Protein AF-A0A928WJ40-F1 (afdb_monomer_lite)

Foldseek 3Di:
DVVLVVLLVVLQVVCVVVVNNPDDSVLLSVLLCVLCVPPPVPDDPVSSVVSSVVVCVVPDPPPPDDDDDDDDDDDDDDDDDDDDDDDDDDDPPDDDDDDDDPPCPVVVVVVVVPPPDDPPPDDDDDDDDDDDDDPDVVVVQLVVQLVVQCVVCVVVVHDDDSVRSSVCSVCVVVVVVVVVVVVVVVVVVVVVVVVVVVVVVVVVVVVVVVVVVVVVVVVVVVVVVVVVVVVVVVVVVVVVVVVVVVVVVVVVVVVPDDDPPPPD

Radius of gyration: 43.74 Å; chains: 1; bounding box: 101×62×136 Å

Sequence (264 aa):
MKELKNKVDSIRRTLKAKGIAEVTAAQIEAKILDLCPDFPDDWCSDIRSEVINSLIKDLQPSELATAPAKDSGNTHTEKVSKLEQSEETANITSEATALDCEKDLEAIVHEANELQLKPSIEQSEMPAIASEDEPEETAIALQEKSELVASTANDMGITLSIEEVTAIAENFDYASVNSDYEIAEIESAITAFVQHKAQVTKQKITNMVQGVKETVTRLDNENSQLLNDGLREINNDIKRGSQKFKSSVRTALKAFALPPSKTG

Secondary structure (DSSP, 8-state):
-HHHHHHHHHHHHHHHHTT-----HHHHHHHHHHH-TTTTTT--HHHHHHHHHHHHHHHS------PPPP-------------------------------SSSHHHHHHHTT----------PPPP-------SHHHHHHHHHHHHHHHHHHHHTT----HHHHHHHHHHHHHHHHHHHHHHHHHHHHHHHHHHHHHHHHHHHHHHHHHHHHHHHHHHHHHHHHHHHHHHHHHHHHHHHHHHHHHHHHHHHHHHHS-------

Structure (mmCIF, N/CA/C/O backbone):
data_AF-A0A928WJ40-F1
#
_entry.id   AF-A0A928WJ40-F1
#
loop_
_atom_site.group_PDB
_atom_site.id
_atom_site.type_symbol
_atom_site.label_atom_id
_atom_site.label_alt_id
_atom_site.label_comp_id
_atom_site.label_asym_id
_atom_site.label_entity_id
_atom_site.label_seq_id
_atom_site.pdbx_PDB_ins_code
_atom_site.Cartn_x
_atom_site.Cartn_y
_atom_site.Cartn_z
_atom_site.occupancy
_atom_site.B_iso_or_equiv
_atom_site.auth_seq_id
_atom_site.auth_comp_id
_atom_site.auth_asym_id
_atom_site.auth_atom_id
_atom_site.pdbx_PDB_model_num
ATOM 1 N N . MET A 1 1 ? 12.374 -17.322 -12.824 1.00 61.94 1 MET A N 1
ATOM 2 C CA . MET A 1 1 ? 11.481 -18.361 -12.237 1.00 61.94 1 MET A CA 1
ATOM 3 C C . MET A 1 1 ? 12.193 -19.612 -11.707 1.00 61.94 1 MET A C 1
ATOM 5 O O . MET A 1 1 ? 11.898 -20.018 -10.590 1.00 61.94 1 MET A O 1
ATOM 9 N N . LYS A 1 2 ? 13.119 -20.251 -12.447 1.00 79.88 2 LYS A N 1
ATOM 10 C CA . LYS A 1 2 ? 13.792 -21.488 -11.982 1.00 79.88 2 LYS A CA 1
ATOM 11 C C . LYS A 1 2 ? 14.596 -21.295 -10.683 1.00 79.88 2 LYS A C 1
ATOM 13 O O . LYS A 1 2 ? 14.601 -22.173 -9.827 1.00 79.88 2 LYS A O 1
ATOM 18 N N . GLU A 1 3 ? 15.219 -20.131 -10.514 1.00 84.56 3 GLU A N 1
ATOM 19 C CA . GLU A 1 3 ? 15.989 -19.794 -9.312 1.00 84.56 3 GLU A CA 1
ATOM 20 C C . GLU A 1 3 ? 15.115 -19.576 -8.077 1.00 84.56 3 GLU A C 1
ATOM 22 O O . GLU A 1 3 ? 15.410 -20.141 -7.027 1.00 84.56 3 GLU A O 1
ATOM 27 N N . LEU A 1 4 ? 13.999 -18.854 -8.218 1.00 85.56 4 LEU A N 1
ATOM 28 C CA . LEU A 1 4 ? 13.031 -18.634 -7.141 1.00 85.56 4 LEU A CA 1
ATOM 29 C C . LEU A 1 4 ? 12.524 -19.966 -6.574 1.00 85.56 4 LEU A C 1
ATOM 31 O O . LEU A 1 4 ? 12.563 -20.187 -5.366 1.00 85.56 4 LEU A O 1
ATOM 35 N N . LYS A 1 5 ? 12.173 -20.913 -7.453 1.00 88.88 5 LYS A N 1
ATOM 36 C CA . LYS A 1 5 ? 11.743 -22.261 -7.055 1.00 88.88 5 LYS A CA 1
ATOM 37 C C . LYS A 1 5 ? 12.812 -23.002 -6.241 1.00 88.88 5 LYS A C 1
ATOM 39 O O . LYS A 1 5 ? 12.501 -23.587 -5.206 1.00 88.88 5 LYS A O 1
ATOM 44 N N . ASN A 1 6 ? 14.082 -22.910 -6.645 1.00 90.88 6 ASN A N 1
ATOM 45 C CA . ASN A 1 6 ? 15.193 -23.506 -5.896 1.00 90.88 6 ASN A CA 1
ATOM 46 C C . ASN A 1 6 ? 15.357 -22.880 -4.499 1.00 90.88 6 ASN A C 1
ATOM 48 O O . ASN A 1 6 ? 15.664 -23.594 -3.539 1.00 90.88 6 ASN A O 1
ATOM 52 N N . LYS A 1 7 ? 15.158 -21.560 -4.365 1.00 89.81 7 LYS A N 1
ATOM 53 C CA . LYS A 1 7 ? 15.219 -20.870 -3.065 1.00 89.81 7 LYS A CA 1
ATOM 54 C C . LYS A 1 7 ? 14.039 -21.249 -2.171 1.00 89.81 7 LYS A C 1
ATOM 56 O O . LYS A 1 7 ? 14.262 -21.585 -1.007 1.00 89.81 7 LYS A O 1
ATOM 61 N N . VAL A 1 8 ? 12.828 -21.303 -2.725 1.00 91.56 8 VAL A N 1
ATOM 62 C CA . VAL A 1 8 ? 11.618 -21.768 -2.029 1.00 91.56 8 VAL A CA 1
ATOM 63 C C . VAL A 1 8 ? 11.811 -23.187 -1.488 1.00 91.56 8 VAL A C 1
ATOM 65 O O . VAL A 1 8 ? 11.583 -23.435 -0.303 1.00 91.56 8 VAL A O 1
ATOM 68 N N . ASP A 1 9 ? 12.323 -24.112 -2.304 1.00 91.50 9 ASP A N 1
ATOM 69 C CA . ASP A 1 9 ? 12.572 -25.495 -1.876 1.00 91.50 9 ASP A CA 1
ATOM 70 C C . ASP A 1 9 ? 13.719 -25.619 -0.856 1.00 91.50 9 ASP A C 1
ATOM 72 O O . ASP A 1 9 ? 13.737 -26.542 -0.034 1.00 91.50 9 ASP A O 1
ATOM 76 N N . SER A 1 10 ? 14.685 -24.698 -0.883 1.00 92.88 10 SER A N 1
ATOM 77 C CA . SER A 1 10 ? 15.740 -24.603 0.131 1.00 92.88 10 SER A CA 1
ATOM 78 C C . SER A 1 10 ? 15.179 -24.145 1.483 1.00 92.88 10 SER A C 1
ATOM 80 O O . SER A 1 10 ? 15.417 -24.799 2.500 1.00 92.88 10 SER A O 1
ATOM 82 N N . ILE A 1 11 ? 14.369 -23.080 1.496 1.00 91.81 11 ILE A N 1
ATOM 83 C CA . ILE A 1 11 ? 13.710 -22.560 2.706 1.00 91.81 11 ILE A CA 1
ATOM 84 C C . ILE A 1 11 ? 12.746 -23.594 3.288 1.00 91.81 11 ILE A C 1
ATOM 86 O O . ILE A 1 11 ? 12.797 -23.877 4.485 1.00 91.81 11 ILE A O 1
ATOM 90 N N . ARG A 1 12 ? 11.932 -24.231 2.442 1.00 91.88 12 ARG A N 1
ATOM 91 C CA . ARG A 1 12 ? 11.003 -25.286 2.859 1.00 91.88 12 ARG A CA 1
ATOM 92 C C . ARG A 1 12 ? 11.719 -26.440 3.561 1.00 91.88 12 ARG A C 1
ATOM 94 O O . ARG A 1 12 ? 11.249 -26.916 4.592 1.00 91.88 12 ARG A O 1
ATOM 101 N N . ARG A 1 13 ? 12.864 -26.889 3.032 1.00 91.25 13 ARG A N 1
ATOM 102 C CA . ARG A 1 13 ? 13.678 -27.931 3.682 1.00 91.25 13 ARG A CA 1
ATOM 103 C C . ARG A 1 13 ? 14.181 -27.485 5.053 1.00 91.25 13 ARG A C 1
ATOM 105 O O . ARG A 1 13 ? 14.118 -28.272 5.993 1.00 91.25 13 ARG A O 1
ATOM 112 N N . THR A 1 14 ? 14.627 -26.236 5.182 1.00 91.06 14 THR A N 1
ATOM 113 C CA . THR A 1 14 ? 15.074 -25.683 6.469 1.00 91.06 14 THR A CA 1
ATOM 114 C C . THR A 1 14 ? 13.930 -25.578 7.485 1.00 91.06 14 THR A C 1
ATOM 116 O O . THR A 1 14 ? 14.118 -25.955 8.637 1.00 91.06 14 THR A O 1
ATOM 119 N N . LEU A 1 15 ? 12.737 -25.139 7.077 1.00 90.00 15 LEU A N 1
ATOM 120 C CA . LEU A 1 15 ? 11.561 -25.052 7.957 1.00 90.00 15 LEU A CA 1
ATOM 121 C C . LEU A 1 15 ? 11.080 -26.432 8.415 1.00 90.00 15 LEU A C 1
ATOM 123 O O . LEU A 1 15 ? 10.812 -26.632 9.600 1.00 90.00 15 LEU A O 1
ATOM 127 N N . LYS A 1 16 ? 11.088 -27.416 7.509 1.00 90.56 16 LYS A N 1
ATOM 128 C CA . LYS A 1 16 ? 10.768 -28.807 7.844 1.00 90.56 16 LYS A CA 1
ATOM 129 C C . LYS A 1 16 ? 11.766 -29.401 8.842 1.00 90.56 16 LYS A C 1
ATOM 131 O O . LYS A 1 16 ? 11.356 -30.102 9.760 1.00 90.56 16 LYS A O 1
ATOM 136 N N . ALA A 1 17 ? 13.057 -29.087 8.704 1.00 88.50 17 ALA A N 1
ATOM 137 C CA . ALA A 1 17 ? 14.080 -29.487 9.674 1.00 88.50 17 ALA A CA 1
ATOM 138 C C . ALA A 1 17 ? 13.884 -28.830 11.055 1.00 88.50 17 ALA A C 1
ATOM 140 O O . ALA A 1 17 ? 14.269 -29.413 12.063 1.00 88.50 17 ALA A O 1
ATOM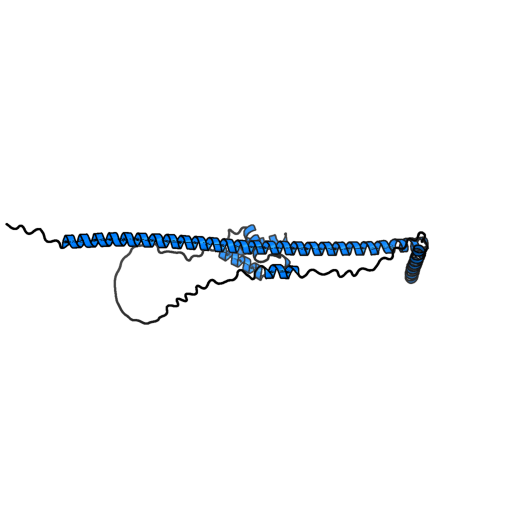 141 N N . LYS A 1 18 ? 13.250 -27.651 11.107 1.00 87.12 18 LYS A N 1
ATOM 142 C CA . LYS A 1 18 ? 12.865 -26.953 12.345 1.00 87.12 18 LYS A CA 1
ATOM 143 C C . LYS A 1 18 ? 11.509 -27.403 12.920 1.00 87.12 18 LYS A C 1
ATOM 145 O O . LYS A 1 18 ? 11.040 -26.802 13.878 1.00 87.12 18 LYS A O 1
ATOM 150 N N . GLY A 1 19 ? 10.874 -28.437 12.359 1.00 86.56 19 GLY A N 1
ATOM 151 C CA . GLY A 1 19 ? 9.602 -28.981 12.855 1.00 86.56 19 GLY A CA 1
ATOM 152 C C . GLY A 1 19 ? 8.345 -28.264 12.352 1.00 86.56 19 GLY A C 1
ATOM 153 O O . GLY A 1 19 ? 7.243 -28.634 12.742 1.00 86.56 19 GLY A O 1
ATOM 154 N N . ILE A 1 20 ? 8.479 -27.284 11.453 1.00 84.50 20 ILE A N 1
ATOM 155 C CA . ILE A 1 20 ? 7.342 -26.561 10.869 1.00 84.50 20 ILE A CA 1
ATOM 156 C C . ILE A 1 20 ? 6.974 -27.243 9.551 1.00 84.50 20 ILE A C 1
ATOM 158 O O . ILE A 1 20 ? 7.575 -26.993 8.503 1.00 84.50 20 ILE A O 1
ATOM 162 N N . ALA A 1 21 ? 6.027 -28.177 9.619 1.00 75.19 21 ALA A N 1
ATOM 163 C CA . ALA A 1 21 ? 5.679 -29.038 8.489 1.00 75.19 21 ALA A CA 1
ATOM 164 C C . ALA A 1 21 ? 4.681 -28.409 7.496 1.00 75.19 21 ALA A C 1
ATOM 166 O O . ALA A 1 21 ? 4.609 -28.866 6.356 1.00 75.19 21 ALA A O 1
ATOM 167 N N . GLU A 1 22 ? 3.949 -27.360 7.885 1.00 81.38 22 GLU A N 1
ATOM 168 C CA . GLU A 1 22 ? 2.771 -26.863 7.150 1.00 81.38 22 GLU A CA 1
ATOM 169 C C . GLU A 1 22 ? 3.004 -25.578 6.332 1.00 81.38 22 GLU A C 1
ATOM 171 O O . GLU A 1 22 ? 2.082 -24.797 6.118 1.00 81.38 22 GLU A O 1
ATOM 176 N N . VAL A 1 23 ? 4.222 -25.335 5.830 1.00 86.94 23 VAL A N 1
ATOM 177 C CA . VAL A 1 23 ? 4.489 -24.138 5.004 1.00 86.94 23 VAL A CA 1
ATOM 178 C C . VAL A 1 23 ? 4.364 -24.441 3.510 1.00 86.94 23 VAL A C 1
ATOM 180 O O . VAL A 1 23 ? 5.144 -25.203 2.917 1.00 86.94 23 VAL A O 1
ATOM 183 N N . THR A 1 24 ? 3.379 -23.815 2.870 1.00 91.12 24 THR A N 1
ATOM 184 C CA . THR A 1 24 ? 3.146 -23.921 1.424 1.00 91.12 24 THR A CA 1
ATOM 185 C C . THR A 1 24 ? 4.202 -23.144 0.627 1.00 91.12 24 THR A C 1
ATOM 187 O O . THR A 1 24 ? 4.835 -22.218 1.126 1.00 91.12 24 THR A O 1
ATOM 190 N N . ALA A 1 25 ? 4.413 -23.518 -0.642 1.00 89.88 25 ALA A N 1
ATOM 191 C CA . ALA A 1 25 ? 5.373 -22.818 -1.508 1.00 89.88 25 ALA A CA 1
ATOM 192 C C . ALA A 1 25 ? 4.937 -21.369 -1.735 1.00 89.88 25 ALA A C 1
ATOM 194 O O . ALA A 1 25 ? 5.777 -20.482 -1.695 1.00 89.88 25 ALA A O 1
ATOM 195 N N . ALA A 1 26 ? 3.628 -21.151 -1.886 1.00 89.69 26 ALA A N 1
ATOM 196 C CA . ALA A 1 26 ? 3.038 -19.834 -2.071 1.00 89.69 26 ALA A CA 1
ATOM 197 C C . ALA A 1 26 ? 3.297 -18.906 -0.873 1.00 89.69 26 ALA A C 1
ATOM 199 O O . ALA A 1 26 ? 3.613 -17.742 -1.073 1.00 89.69 26 ALA A O 1
ATOM 200 N N . GLN A 1 27 ? 3.236 -19.414 0.365 1.00 89.62 27 GLN A N 1
ATOM 201 C CA . GLN A 1 27 ? 3.563 -18.619 1.560 1.00 8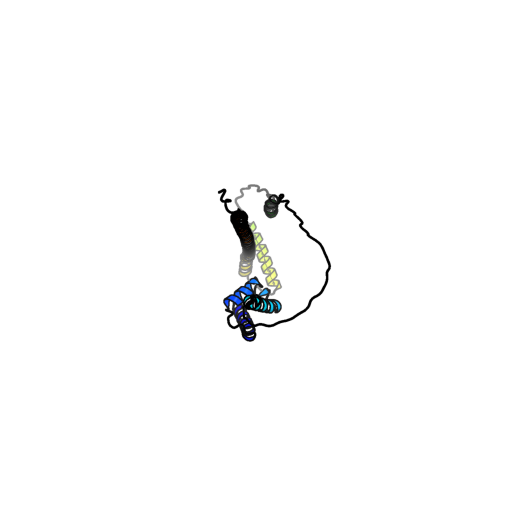9.62 27 GLN A CA 1
ATOM 202 C C . GLN A 1 27 ? 5.038 -18.205 1.595 1.00 89.62 27 GLN A C 1
ATOM 204 O O . GLN A 1 27 ? 5.355 -17.071 1.944 1.00 89.62 27 GLN A O 1
ATOM 209 N N . ILE A 1 28 ? 5.941 -19.116 1.221 1.00 90.88 28 ILE A N 1
ATOM 210 C CA . ILE A 1 28 ? 7.379 -18.824 1.163 1.00 90.88 28 ILE A CA 1
ATOM 211 C C . ILE A 1 28 ? 7.664 -17.816 0.050 1.00 90.88 28 ILE A C 1
ATOM 213 O O . ILE A 1 28 ? 8.395 -16.859 0.266 1.00 90.88 28 ILE A O 1
ATOM 217 N N . GLU A 1 29 ? 7.075 -18.013 -1.126 1.00 91.56 29 GLU A N 1
ATOM 218 C CA . GLU A 1 29 ? 7.225 -17.123 -2.275 1.00 91.56 29 GLU A CA 1
ATOM 219 C C . GLU A 1 29 ? 6.690 -15.720 -1.980 1.00 91.56 29 GLU A C 1
ATOM 221 O O . GLU A 1 29 ? 7.393 -14.744 -2.222 1.00 91.56 29 GLU A O 1
ATOM 226 N N . ALA A 1 30 ? 5.509 -15.618 -1.364 1.00 90.19 30 ALA A N 1
ATOM 227 C CA . ALA A 1 30 ? 4.947 -14.343 -0.933 1.00 90.19 30 ALA A CA 1
ATOM 228 C C . ALA A 1 30 ? 5.881 -13.616 0.044 1.00 90.19 30 ALA A C 1
ATOM 230 O O . ALA A 1 30 ? 6.137 -12.432 -0.137 1.00 90.19 30 ALA A O 1
ATOM 231 N N . LYS A 1 31 ? 6.453 -14.322 1.031 1.00 91.12 31 LYS A N 1
ATOM 232 C CA . LYS A 1 31 ? 7.406 -13.717 1.977 1.00 91.12 31 LYS A CA 1
ATOM 233 C C . LYS A 1 31 ? 8.733 -13.320 1.342 1.00 91.12 31 LYS A C 1
ATOM 235 O O . LYS A 1 31 ? 9.324 -12.334 1.766 1.00 91.12 31 LYS A O 1
ATOM 240 N N . ILE A 1 32 ? 9.203 -14.059 0.338 1.00 90.00 32 ILE A N 1
ATOM 241 C CA . ILE A 1 32 ? 10.392 -13.670 -0.428 1.00 90.00 32 ILE A CA 1
ATOM 242 C C . ILE A 1 32 ? 10.120 -12.370 -1.186 1.00 90.00 32 ILE A C 1
ATOM 244 O O . ILE A 1 32 ? 10.928 -11.459 -1.097 1.00 90.00 32 ILE A O 1
ATOM 248 N N . LEU A 1 33 ? 8.993 -12.273 -1.893 1.00 89.25 33 LEU A N 1
ATOM 249 C CA . LEU A 1 33 ? 8.657 -11.087 -2.689 1.00 89.25 33 LEU A CA 1
ATOM 250 C C . LEU A 1 33 ? 8.304 -9.863 -1.828 1.00 89.25 33 LEU A C 1
ATOM 252 O O . LEU A 1 33 ? 8.477 -8.737 -2.279 1.00 89.25 33 LEU A O 1
ATOM 256 N N . ASP A 1 34 ? 7.829 -10.077 -0.599 1.00 89.75 34 ASP A N 1
ATOM 257 C CA . ASP A 1 34 ? 7.561 -9.012 0.377 1.00 89.75 34 ASP A CA 1
ATOM 258 C C . ASP A 1 34 ? 8.861 -8.387 0.912 1.00 89.75 34 ASP A C 1
ATOM 260 O O . ASP A 1 34 ? 9.004 -7.167 0.944 1.00 89.75 34 ASP A O 1
ATOM 264 N N . LEU A 1 35 ? 9.840 -9.225 1.272 1.00 86.12 35 LEU A N 1
ATOM 265 C CA . LEU A 1 35 ? 11.136 -8.782 1.804 1.00 86.12 35 LEU A CA 1
ATOM 266 C C . LEU A 1 35 ? 12.152 -8.409 0.712 1.00 86.12 35 LEU A C 1
ATOM 268 O O . LEU A 1 35 ? 13.121 -7.710 0.988 1.00 86.12 35 LEU A O 1
ATOM 272 N N . CYS A 1 36 ? 11.954 -8.892 -0.512 1.00 87.81 36 CYS A N 1
ATOM 273 C CA . CYS A 1 36 ? 12.848 -8.701 -1.651 1.00 87.81 36 CYS A CA 1
ATOM 274 C C . CYS A 1 36 ? 12.012 -8.469 -2.925 1.00 87.81 36 CYS A C 1
ATOM 276 O O . CYS A 1 36 ? 11.834 -9.400 -3.721 1.00 87.81 36 CYS A O 1
ATOM 278 N N . PRO A 1 37 ? 11.478 -7.247 -3.123 1.00 83.62 37 PRO A N 1
ATOM 279 C CA . PRO A 1 37 ? 10.607 -6.927 -4.257 1.00 83.62 37 PRO A CA 1
ATOM 280 C C . PRO A 1 37 ? 11.305 -7.097 -5.610 1.00 83.62 37 PRO A C 1
ATOM 282 O O . PRO A 1 37 ? 10.682 -7.560 -6.565 1.00 83.62 37 PRO A O 1
ATOM 285 N N . ASP A 1 38 ? 12.604 -6.792 -5.656 1.00 82.94 38 ASP A N 1
ATOM 286 C CA . ASP A 1 38 ? 13.458 -6.878 -6.842 1.00 82.94 38 ASP A CA 1
ATOM 287 C C . ASP A 1 38 ? 14.302 -8.171 -6.834 1.00 82.94 38 ASP A C 1
ATOM 289 O O . ASP A 1 38 ? 15.491 -8.201 -7.148 1.00 82.94 38 ASP A O 1
ATOM 293 N N . PHE A 1 39 ? 13.680 -9.301 -6.466 1.00 77.19 39 PHE A N 1
ATOM 294 C CA . PHE A 1 39 ? 14.282 -10.617 -6.707 1.00 77.19 39 PHE A CA 1
ATOM 295 C C . PHE A 1 39 ? 14.522 -10.790 -8.218 1.00 77.19 39 PHE A C 1
ATOM 297 O O . PHE A 1 39 ? 13.560 -10.657 -8.984 1.00 77.19 39 PHE A O 1
ATOM 304 N N . PRO A 1 40 ? 15.725 -11.169 -8.694 1.00 75.50 40 PRO A N 1
ATOM 305 C CA . PRO A 1 40 ? 16.833 -11.853 -8.011 1.00 75.50 40 PRO A CA 1
ATOM 306 C C . PRO A 1 40 ? 18.023 -10.977 -7.578 1.00 75.50 40 PRO A C 1
ATOM 308 O O . PRO A 1 40 ? 18.937 -11.514 -6.948 1.00 75.50 40 PRO A O 1
ATOM 311 N N . ASP A 1 41 ? 18.029 -9.688 -7.911 1.00 77.50 41 ASP A N 1
ATOM 312 C CA . ASP A 1 41 ? 19.216 -8.825 -7.817 1.00 77.50 41 ASP A CA 1
ATOM 313 C C . ASP A 1 41 ? 19.651 -8.576 -6.363 1.00 77.50 41 ASP A C 1
ATOM 315 O O . ASP A 1 41 ? 20.845 -8.503 -6.071 1.00 77.50 41 ASP A O 1
ATOM 319 N N . ASP A 1 42 ? 18.693 -8.596 -5.434 1.00 75.88 42 ASP A N 1
ATOM 320 C CA . ASP A 1 42 ? 18.932 -8.336 -4.011 1.00 75.88 42 ASP A CA 1
ATOM 321 C C . ASP A 1 42 ? 19.080 -9.605 -3.150 1.00 75.88 42 ASP A C 1
ATOM 323 O O . ASP A 1 42 ? 19.239 -9.521 -1.931 1.00 75.88 42 ASP A O 1
ATOM 327 N N . TRP A 1 43 ? 19.049 -10.814 -3.730 1.00 86.94 43 TRP A N 1
ATOM 328 C CA . TRP A 1 43 ? 19.039 -12.045 -2.926 1.00 86.94 43 TRP A CA 1
ATOM 329 C C . TRP A 1 43 ? 20.358 -12.287 -2.166 1.00 86.94 43 TRP A C 1
ATOM 331 O O . TRP A 1 43 ? 21.342 -12.779 -2.725 1.00 86.94 43 TRP A O 1
ATOM 341 N N . CYS A 1 44 ? 20.342 -12.098 -0.844 1.00 84.94 44 CYS A N 1
ATOM 342 C CA . 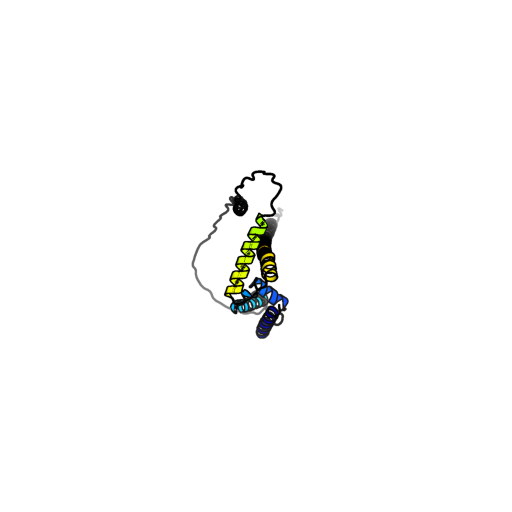CYS A 1 44 ? 21.466 -12.401 0.047 1.00 84.94 44 CYS A CA 1
ATOM 343 C C . CYS A 1 44 ? 21.117 -13.441 1.139 1.00 84.94 44 CYS A C 1
ATOM 345 O O . CYS A 1 44 ? 19.979 -13.904 1.281 1.00 84.94 44 CYS A O 1
ATOM 347 N N . SER A 1 45 ? 22.123 -13.876 1.909 1.00 81.88 45 SER A N 1
ATOM 348 C CA . SER A 1 45 ? 21.936 -14.859 2.995 1.00 81.88 45 SER A CA 1
ATOM 349 C C . SER A 1 45 ? 21.097 -14.314 4.160 1.00 81.88 45 SER A C 1
ATOM 351 O O . SER A 1 45 ? 20.452 -15.094 4.871 1.00 81.88 45 SER A O 1
ATOM 353 N N . ASP A 1 46 ? 21.077 -12.995 4.335 1.00 86.19 46 ASP A N 1
ATOM 354 C CA . ASP A 1 46 ? 20.347 -12.335 5.416 1.00 86.19 46 ASP A CA 1
ATOM 355 C C . ASP A 1 46 ? 18.844 -12.353 5.133 1.00 86.19 46 ASP A C 1
ATOM 357 O O . ASP A 1 46 ? 18.083 -12.840 5.968 1.00 86.19 46 ASP A O 1
ATOM 361 N N . ILE A 1 47 ? 18.435 -12.037 3.897 1.00 87.06 47 ILE A N 1
ATOM 362 C CA . ILE A 1 47 ? 17.039 -12.155 3.434 1.00 87.06 47 ILE A CA 1
ATOM 363 C C . ILE A 1 47 ? 16.520 -13.581 3.617 1.00 87.06 47 ILE A C 1
ATOM 365 O O . ILE A 1 47 ? 15.409 -13.796 4.100 1.00 87.06 47 ILE A O 1
ATOM 369 N N . ARG A 1 48 ? 17.332 -14.599 3.296 1.00 87.75 48 ARG A N 1
ATOM 370 C CA . ARG A 1 48 ? 16.945 -16.000 3.531 1.00 87.75 48 ARG A CA 1
ATOM 371 C C . ARG A 1 48 ? 16.643 -16.263 5.009 1.00 87.75 48 ARG A C 1
ATOM 373 O O . ARG A 1 48 ? 15.684 -16.972 5.322 1.00 87.75 48 ARG A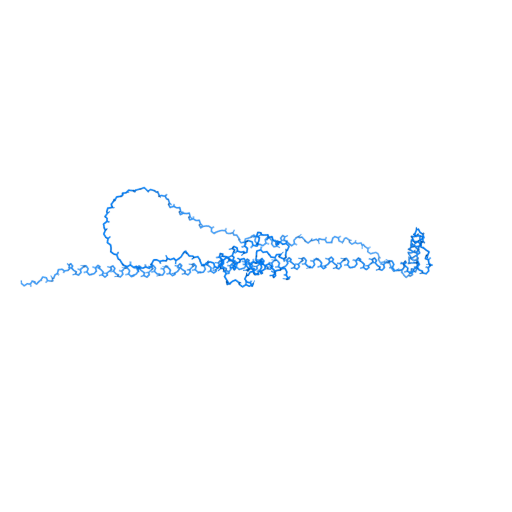 O 1
ATOM 380 N N . SER A 1 49 ? 17.491 -15.763 5.901 1.00 89.12 49 SER A N 1
ATOM 381 C CA . SER A 1 49 ? 17.351 -15.964 7.345 1.00 89.12 49 SER A CA 1
ATOM 382 C C . SER A 1 49 ? 16.134 -15.214 7.886 1.00 89.12 49 SER A C 1
ATOM 384 O O . SER A 1 49 ? 15.393 -15.754 8.707 1.00 89.12 49 SER A O 1
ATOM 386 N N . GLU A 1 50 ? 15.878 -14.021 7.361 1.00 90.31 50 GLU A N 1
ATOM 387 C CA . GLU A 1 50 ? 14.740 -13.180 7.716 1.00 90.31 50 GLU A CA 1
ATOM 388 C C . GLU A 1 50 ? 13.404 -13.774 7.258 1.00 90.31 50 GLU A C 1
ATOM 390 O O . GLU A 1 50 ? 12.484 -13.891 8.068 1.00 90.31 50 GLU A O 1
ATOM 395 N N . VAL A 1 51 ? 13.327 -14.298 6.028 1.00 90.00 51 VAL A N 1
ATOM 396 C CA . VAL A 1 51 ? 12.162 -15.059 5.537 1.00 90.00 51 VAL A CA 1
ATOM 397 C C . VAL A 1 51 ? 11.863 -16.246 6.458 1.00 90.00 51 VAL A C 1
ATOM 399 O O . VAL A 1 51 ? 10.714 -16.474 6.836 1.00 90.00 51 VAL A O 1
ATOM 402 N N . ILE A 1 52 ? 12.892 -17.003 6.857 1.00 89.69 52 ILE A N 1
ATOM 403 C CA . ILE A 1 52 ? 12.732 -18.144 7.770 1.00 89.69 52 ILE A CA 1
ATOM 404 C C . ILE A 1 52 ? 12.218 -17.678 9.138 1.00 89.69 52 ILE A C 1
ATOM 406 O O . ILE A 1 52 ? 11.303 -18.297 9.677 1.00 89.69 52 ILE A O 1
ATOM 410 N N . ASN A 1 53 ? 12.780 -16.608 9.700 1.00 89.31 53 ASN A N 1
ATOM 411 C CA . ASN A 1 53 ? 12.392 -16.103 11.017 1.00 89.31 53 ASN A CA 1
ATOM 412 C C . ASN A 1 53 ? 10.976 -15.512 11.020 1.00 89.31 53 ASN A C 1
ATOM 414 O O . ASN A 1 53 ? 10.219 -15.785 11.952 1.00 89.31 53 ASN A O 1
ATOM 418 N N . SER A 1 54 ? 10.588 -14.778 9.971 1.00 89.12 54 SER A N 1
ATOM 419 C CA . SER A 1 54 ? 9.216 -14.282 9.817 1.00 89.12 54 SER A CA 1
ATOM 420 C C . SER A 1 54 ? 8.226 -15.441 9.733 1.00 89.12 54 SER A C 1
ATOM 422 O O . SER A 1 54 ? 7.222 -15.420 10.433 1.00 89.12 54 SER A O 1
ATOM 424 N N . LEU A 1 55 ? 8.522 -16.482 8.947 1.00 89.25 55 LEU A N 1
ATOM 425 C CA . LEU A 1 55 ? 7.640 -17.649 8.835 1.00 89.25 55 LEU A CA 1
ATOM 426 C C . LEU A 1 55 ? 7.531 -18.429 10.151 1.00 89.25 55 LEU A C 1
ATOM 428 O O . LEU A 1 55 ? 6.456 -18.920 10.477 1.00 89.25 55 LEU A O 1
ATOM 432 N N . ILE A 1 56 ? 8.614 -18.531 10.927 1.00 88.44 56 ILE A N 1
ATOM 433 C CA . ILE A 1 56 ? 8.575 -19.143 12.264 1.00 88.44 56 ILE A CA 1
ATOM 434 C C . ILE A 1 56 ? 7.684 -18.323 13.201 1.00 88.44 56 ILE A C 1
ATOM 436 O O . ILE A 1 56 ? 6.851 -18.900 13.893 1.00 88.44 56 ILE A O 1
ATOM 440 N N . LYS A 1 57 ? 7.837 -16.994 13.213 1.00 86.75 57 LYS A N 1
ATOM 441 C CA . LYS A 1 57 ? 7.047 -16.092 14.061 1.00 86.75 57 LYS A CA 1
ATOM 442 C C . LYS A 1 57 ? 5.556 -16.140 13.721 1.00 86.75 57 LYS A C 1
ATOM 444 O O . LYS A 1 57 ? 4.737 -16.158 14.631 1.00 86.75 57 LYS A O 1
ATOM 449 N N . ASP A 1 58 ? 5.226 -16.193 12.434 1.00 84.50 58 ASP A N 1
ATOM 450 C CA . ASP A 1 58 ? 3.841 -16.200 11.956 1.00 84.50 58 ASP A CA 1
ATOM 451 C C . ASP A 1 58 ? 3.138 -17.552 12.217 1.00 84.50 58 ASP A C 1
ATOM 453 O O . ASP A 1 58 ? 1.912 -17.605 12.284 1.00 84.50 58 ASP A O 1
ATOM 457 N N . LEU A 1 59 ? 3.898 -18.648 12.369 1.00 78.31 59 LEU A N 1
ATOM 458 C CA . LEU A 1 59 ? 3.369 -20.015 12.510 1.00 78.31 59 LEU A CA 1
ATOM 459 C C . LEU A 1 59 ? 3.521 -20.621 13.908 1.00 78.31 59 LEU A C 1
ATOM 461 O O . LEU A 1 59 ? 2.882 -21.632 14.200 1.00 78.31 59 LEU A O 1
ATOM 465 N N . GLN A 1 60 ? 4.357 -20.053 14.776 1.00 72.50 60 GLN A N 1
ATOM 466 C CA . GLN A 1 60 ? 4.375 -20.429 16.185 1.00 72.50 60 GLN A CA 1
ATOM 467 C C . GLN A 1 60 ? 3.196 -19.735 16.881 1.00 72.50 60 GLN A C 1
ATOM 469 O O . GLN A 1 60 ? 3.187 -18.505 16.960 1.00 72.50 60 GLN A O 1
ATOM 474 N N . PRO A 1 61 ? 2.200 -20.474 17.403 1.00 55.31 61 PRO A N 1
ATOM 475 C CA . PRO A 1 61 ? 1.202 -19.862 18.264 1.00 55.31 61 PRO A CA 1
ATOM 476 C C . PRO A 1 61 ? 1.935 -19.241 19.456 1.00 55.31 61 PRO A C 1
ATOM 478 O O . PRO A 1 61 ? 2.712 -19.917 20.128 1.00 55.31 61 PRO A O 1
ATOM 481 N N . SER A 1 62 ? 1.728 -17.945 19.702 1.00 48.41 62 SER A N 1
ATOM 482 C CA . SER A 1 62 ? 2.165 -17.318 20.949 1.00 48.41 62 SER A CA 1
ATOM 483 C C . SER A 1 62 ? 1.547 -18.081 22.118 1.00 48.41 62 SER A C 1
ATOM 485 O O . SER A 1 62 ? 0.376 -17.891 22.440 1.00 48.41 62 SER A O 1
ATOM 487 N N . GLU A 1 63 ? 2.332 -18.938 22.766 1.00 45.69 63 GLU A N 1
ATOM 488 C CA . GLU A 1 63 ? 2.017 -19.532 24.065 1.00 45.69 63 GLU A CA 1
ATOM 489 C C . GLU A 1 63 ? 2.114 -18.466 25.171 1.00 45.69 63 GLU A C 1
ATOM 491 O O . GLU A 1 63 ? 2.908 -18.568 26.101 1.00 45.69 63 GLU A O 1
ATOM 496 N N . LEU A 1 64 ? 1.307 -17.408 25.069 1.00 41.22 64 LEU A N 1
ATOM 497 C CA . LEU A 1 64 ? 1.115 -16.424 26.134 1.00 41.22 64 LEU A CA 1
ATOM 498 C C . LEU A 1 64 ? -0.369 -16.054 26.265 1.00 41.22 64 LEU A C 1
ATOM 500 O O . LEU A 1 64 ? -0.756 -14.891 26.255 1.00 41.22 64 LEU A O 1
ATOM 504 N N . ALA A 1 65 ? -1.220 -17.074 26.374 1.00 39.47 65 ALA A N 1
ATOM 505 C CA . ALA A 1 65 ? -2.608 -16.925 26.801 1.00 39.47 65 ALA A CA 1
ATOM 506 C C . ALA A 1 65 ? -3.099 -18.202 27.501 1.00 39.47 65 ALA A C 1
ATOM 508 O O . ALA A 1 65 ? -4.054 -18.839 27.065 1.00 39.47 65 ALA A O 1
ATOM 509 N N . THR A 1 66 ? -2.459 -18.580 28.610 1.00 37.12 66 THR A N 1
ATOM 510 C CA . THR A 1 66 ? -3.025 -19.574 29.534 1.00 37.12 66 THR A CA 1
ATOM 511 C C . THR A 1 66 ? -3.619 -18.841 30.731 1.00 37.12 66 THR A C 1
ATOM 513 O O . THR A 1 66 ? -2.931 -18.514 31.695 1.00 37.12 66 THR A O 1
ATOM 516 N N . ALA A 1 67 ? -4.919 -18.554 30.646 1.00 34.00 67 ALA A N 1
ATOM 517 C CA . ALA A 1 67 ? -5.744 -18.233 31.804 1.00 34.00 67 ALA A CA 1
ATOM 518 C C . ALA A 1 67 ? -5.868 -19.473 32.721 1.00 34.00 67 ALA A C 1
ATOM 520 O O . ALA A 1 67 ? -5.867 -20.603 32.224 1.00 34.00 67 ALA A O 1
ATOM 521 N N . PRO A 1 68 ? -5.982 -19.295 34.051 1.00 41.78 68 PRO A N 1
ATOM 522 C CA . PRO A 1 68 ? -5.943 -20.393 35.007 1.00 41.78 68 PRO A CA 1
ATOM 523 C C . PRO A 1 68 ? -7.270 -21.160 35.028 1.00 41.78 68 PRO A C 1
ATOM 525 O O . PRO A 1 68 ? -8.334 -20.598 35.302 1.00 41.78 68 PRO A O 1
ATOM 528 N N . ALA A 1 69 ? -7.203 -22.470 34.792 1.00 38.22 69 ALA A N 1
ATOM 529 C CA . ALA A 1 69 ? -8.288 -23.387 35.103 1.00 38.22 69 ALA A CA 1
ATOM 530 C C . ALA A 1 69 ? -8.235 -23.755 36.594 1.00 38.22 69 ALA A C 1
ATOM 532 O O . ALA A 1 69 ? -7.202 -24.162 37.121 1.00 38.22 69 ALA A O 1
ATOM 533 N N . LYS A 1 70 ? -9.377 -23.574 37.262 1.00 43.62 70 LYS A N 1
ATOM 534 C CA . LYS A 1 70 ? -9.673 -24.018 38.626 1.00 43.62 70 LYS A CA 1
ATOM 535 C C . LYS A 1 70 ? -9.348 -25.503 38.801 1.00 43.62 70 LYS A C 1
ATOM 537 O O . LYS A 1 70 ? -9.929 -26.321 38.094 1.00 43.62 70 LYS A O 1
ATOM 542 N N . ASP A 1 71 ? -8.582 -25.833 39.834 1.00 36.59 71 ASP A N 1
ATOM 543 C CA . ASP A 1 71 ? -8.786 -27.079 40.568 1.00 36.59 71 ASP A CA 1
ATOM 544 C C . ASP A 1 71 ? -8.619 -26.854 42.077 1.00 36.59 71 ASP A C 1
ATOM 546 O O . ASP A 1 71 ? -7.907 -25.958 42.536 1.00 36.59 71 ASP A O 1
ATOM 550 N N . SER A 1 72 ? -9.400 -27.613 42.830 1.00 40.62 72 SER A N 1
ATOM 551 C CA . SER A 1 72 ? -9.722 -27.440 44.240 1.00 40.62 72 SER A CA 1
ATOM 552 C C . SER A 1 72 ? -8.780 -28.267 45.120 1.00 40.62 72 SER A C 1
ATOM 554 O O . SER A 1 72 ? -8.590 -29.446 44.852 1.00 40.62 72 SER A O 1
ATOM 556 N N . GLY A 1 73 ? -8.266 -27.711 46.228 1.00 32.25 73 GLY A N 1
ATOM 557 C CA . GLY A 1 73 ? -7.564 -28.532 47.229 1.00 32.25 73 GLY A CA 1
ATOM 558 C C . GLY A 1 73 ? -6.733 -27.800 48.292 1.00 32.25 73 GLY A C 1
ATOM 559 O O . GLY A 1 73 ? -5.520 -27.751 48.191 1.00 32.25 73 GLY A O 1
ATOM 560 N N . ASN A 1 74 ? -7.409 -27.254 49.310 1.00 32.44 74 ASN A N 1
ATOM 561 C CA . ASN A 1 74 ? -7.085 -27.273 50.754 1.00 32.44 74 ASN A CA 1
ATOM 562 C C . ASN A 1 74 ? -5.607 -27.399 51.242 1.00 32.44 74 ASN A C 1
ATOM 564 O O . ASN A 1 74 ? -5.027 -28.465 51.105 1.00 32.44 74 ASN A O 1
ATOM 568 N N . THR A 1 75 ? -5.055 -26.382 51.939 1.00 32.97 75 THR A N 1
ATOM 569 C CA . THR A 1 75 ? -4.814 -26.328 53.417 1.00 32.97 75 THR A CA 1
ATOM 570 C C . THR A 1 75 ? -3.820 -25.218 53.841 1.00 32.97 75 THR A C 1
ATOM 572 O O . THR A 1 75 ? -2.670 -25.226 53.431 1.00 32.97 75 THR A O 1
ATOM 575 N N . HIS A 1 76 ? -4.296 -24.344 54.740 1.00 34.62 76 HIS A N 1
ATOM 576 C CA . HIS A 1 76 ? -3.700 -23.860 56.008 1.00 34.62 76 HIS A CA 1
ATOM 577 C C . HIS A 1 76 ? -2.350 -23.083 56.115 1.00 34.62 76 HIS A C 1
ATOM 579 O O . HIS A 1 76 ? -1.289 -23.595 55.780 1.00 34.62 76 HIS A O 1
ATOM 585 N N . THR A 1 77 ? -2.441 -21.947 56.852 1.00 35.00 77 THR A N 1
ATOM 586 C CA . THR A 1 77 ? -1.446 -21.257 57.740 1.00 35.00 77 THR A CA 1
ATOM 587 C C . THR A 1 77 ? -0.226 -20.566 57.099 1.00 35.00 77 THR A C 1
ATOM 589 O O . THR A 1 77 ? 0.368 -21.113 56.191 1.00 35.00 77 THR A O 1
ATOM 592 N N . GLU A 1 78 ? 0.308 -19.405 57.513 1.00 34.50 78 GLU A N 1
ATOM 593 C CA . GLU A 1 78 ? 0.039 -18.348 58.513 1.00 34.50 78 GLU A CA 1
ATOM 594 C C . GLU A 1 78 ? 1.120 -17.238 58.305 1.00 34.50 78 GLU A C 1
ATOM 596 O O . GLU A 1 78 ? 2.210 -17.551 57.837 1.00 34.50 78 GLU A O 1
ATOM 601 N N . LYS A 1 79 ? 0.857 -16.001 58.774 1.00 38.12 79 LYS A N 1
ATOM 602 C CA . LYS A 1 79 ? 1.786 -14.863 59.059 1.00 38.12 79 LYS A CA 1
ATOM 603 C C . LYS A 1 79 ? 2.259 -13.999 57.868 1.00 38.12 79 LYS A C 1
ATOM 605 O O . LYS A 1 79 ? 2.920 -14.490 56.972 1.00 38.12 79 LYS A O 1
ATOM 610 N N . VAL A 1 80 ? 1.856 -12.726 57.715 1.00 35.22 80 VAL A N 1
ATOM 611 C CA . VAL A 1 80 ? 1.969 -11.489 58.544 1.00 35.22 80 VAL A CA 1
ATOM 612 C C . VAL A 1 80 ? 3.275 -10.708 58.302 1.00 35.22 80 VAL A C 1
ATOM 614 O O . VAL A 1 80 ? 4.353 -11.229 58.554 1.00 35.22 80 VAL A O 1
ATOM 617 N N . SER A 1 81 ? 3.096 -9.403 58.006 1.00 36.94 81 SER A N 1
ATOM 618 C CA . SER A 1 81 ? 4.054 -8.267 58.044 1.00 36.94 81 SER A CA 1
ATOM 619 C C . SER A 1 81 ? 5.005 -8.129 56.838 1.00 36.94 81 SER A C 1
ATOM 621 O O . SER A 1 81 ? 5.553 -9.122 56.397 1.00 36.94 81 SER A O 1
ATOM 623 N N . LYS A 1 82 ? 5.308 -6.949 56.270 1.00 36.66 82 LYS A N 1
ATOM 624 C CA . LYS A 1 82 ? 5.150 -5.537 56.684 1.00 36.66 82 LYS A CA 1
ATOM 625 C C . LYS A 1 82 ? 5.588 -4.607 55.519 1.00 36.66 82 LYS A C 1
ATOM 627 O O . LYS A 1 82 ? 6.468 -5.020 54.780 1.00 36.66 82 LYS A O 1
ATOM 632 N N . LEU A 1 83 ? 5.062 -3.366 55.516 1.00 36.62 83 LEU A N 1
ATOM 633 C CA . LEU A 1 83 ? 5.664 -2.069 55.095 1.00 36.62 83 LEU A CA 1
ATOM 634 C C . LEU A 1 83 ? 6.201 -1.938 53.648 1.00 36.62 83 LEU A C 1
ATOM 636 O O . LEU A 1 83 ? 7.063 -2.702 53.249 1.00 36.62 83 LEU A O 1
ATOM 640 N N . GLU A 1 84 ? 5.719 -1.039 52.782 1.00 37.31 84 GLU A N 1
ATOM 641 C CA . GLU A 1 84 ? 5.645 0.448 52.784 1.00 37.31 84 GLU A CA 1
ATOM 642 C C . GLU A 1 84 ? 6.523 1.009 51.642 1.00 37.31 84 GLU A C 1
ATOM 644 O O . GLU A 1 84 ? 7.484 0.366 51.238 1.00 37.31 84 GLU A O 1
ATOM 649 N N . GLN A 1 85 ? 6.193 2.244 51.234 1.00 34.81 85 GLN A N 1
ATOM 650 C CA . GLN A 1 85 ? 6.865 3.174 50.299 1.00 34.81 85 GLN A CA 1
ATOM 651 C C . GLN A 1 85 ? 6.427 3.069 48.823 1.00 34.81 85 GLN A C 1
ATOM 653 O O . GLN A 1 85 ? 6.520 2.012 48.214 1.00 34.81 85 GLN A O 1
ATOM 658 N N . SER A 1 86 ? 5.696 4.081 48.315 1.00 36.94 86 SER A N 1
ATOM 659 C CA . SER A 1 86 ? 6.190 5.383 47.768 1.00 36.94 86 SER A CA 1
ATOM 660 C C . SER A 1 86 ? 6.637 5.150 46.317 1.00 36.94 86 SER A C 1
ATOM 662 O O . SER A 1 86 ? 7.387 4.214 46.094 1.00 36.94 86 SER A O 1
ATOM 664 N N . GLU A 1 87 ? 6.154 5.778 45.245 1.00 41.56 87 GLU A N 1
ATOM 665 C CA . GLU A 1 87 ? 5.813 7.168 44.893 1.00 41.56 87 GLU A CA 1
ATOM 666 C C . GLU A 1 87 ? 4.776 7.114 43.731 1.00 41.56 87 GLU A C 1
ATOM 668 O O . GLU A 1 87 ? 4.712 6.131 42.996 1.00 41.56 87 GLU A O 1
ATOM 673 N N . GLU A 1 88 ? 3.805 8.024 43.597 1.00 40.00 88 GLU A N 1
ATOM 674 C CA . GLU A 1 88 ? 3.928 9.315 42.884 1.00 40.00 88 GLU A CA 1
ATOM 675 C C . GLU A 1 88 ? 4.510 9.142 41.459 1.00 40.00 88 GLU A C 1
ATOM 677 O O . GLU A 1 88 ? 5.697 8.943 41.252 1.00 40.00 88 GLU A O 1
ATOM 682 N N . THR A 1 89 ? 3.715 9.144 40.392 1.00 41.00 89 THR A N 1
ATOM 683 C CA . THR A 1 89 ? 3.239 10.385 39.771 1.00 41.00 89 THR A CA 1
ATOM 684 C C . THR A 1 89 ? 2.210 10.061 38.685 1.00 41.00 89 THR A C 1
ATOM 686 O O . THR A 1 89 ? 2.418 9.226 37.806 1.00 41.00 89 THR A O 1
ATOM 689 N N . ALA A 1 90 ? 1.082 10.763 38.741 1.00 41.94 90 ALA A N 1
ATOM 690 C CA . ALA A 1 90 ? 0.173 10.901 37.620 1.00 41.94 90 ALA A CA 1
ATOM 691 C C . ALA A 1 90 ? 0.838 11.796 36.566 1.00 41.94 90 ALA A C 1
ATOM 693 O O . ALA A 1 90 ? 1.079 12.970 36.834 1.00 41.94 90 ALA A O 1
ATOM 694 N N . ASN A 1 91 ? 1.103 11.268 35.370 1.00 39.09 91 ASN A N 1
ATOM 695 C CA . ASN A 1 91 ? 1.374 12.100 34.202 1.00 39.09 91 ASN A CA 1
ATOM 696 C C . ASN A 1 91 ? 0.168 12.034 33.262 1.00 39.09 91 ASN A C 1
ATOM 698 O O . ASN A 1 91 ? 0.106 11.226 32.338 1.00 39.09 91 ASN A O 1
ATOM 702 N N . ILE A 1 92 ? -0.828 12.864 33.566 1.00 45.41 92 ILE A N 1
ATOM 703 C CA . ILE A 1 92 ? -1.901 13.211 32.639 1.00 45.41 92 ILE A CA 1
ATOM 704 C C . ILE A 1 92 ? -1.389 14.433 31.882 1.00 45.41 92 ILE A C 1
ATOM 706 O O . ILE A 1 92 ? -1.525 15.560 32.352 1.00 45.41 92 ILE A O 1
ATOM 710 N N . THR A 1 93 ? -0.767 14.214 30.727 1.00 36.12 93 THR A N 1
ATOM 711 C CA . THR A 1 93 ? -0.579 15.287 29.750 1.00 36.12 93 THR A CA 1
ATOM 712 C C . THR A 1 93 ? -1.768 15.245 28.802 1.00 36.12 93 THR A C 1
ATOM 714 O O . THR A 1 93 ? -1.820 14.470 27.852 1.00 36.12 93 THR A O 1
ATOM 717 N N . SER A 1 94 ? -2.771 16.050 29.135 1.00 48.00 94 SER A N 1
ATOM 718 C CA . SER A 1 94 ? -3.816 16.460 28.210 1.00 48.00 94 SER A CA 1
ATOM 719 C C . SER A 1 94 ? -3.182 17.366 27.159 1.00 48.00 94 SER A C 1
ATOM 721 O O . SER A 1 94 ? -2.849 18.506 27.470 1.00 48.00 94 SER A O 1
ATOM 723 N N . GLU A 1 95 ? -3.040 16.891 25.927 1.00 40.62 95 GLU A N 1
ATOM 724 C CA . GLU A 1 95 ? -2.726 17.753 24.788 1.00 40.62 95 GLU A CA 1
ATOM 725 C C . GLU A 1 95 ? -3.727 17.469 23.669 1.00 40.62 95 GLU A C 1
ATOM 727 O O . GLU A 1 95 ? -3.526 16.662 22.767 1.00 40.62 95 GLU A O 1
ATOM 732 N N . ALA A 1 96 ? -4.882 18.117 23.804 1.00 45.00 96 ALA A N 1
ATOM 733 C CA . ALA A 1 96 ? -5.804 18.344 22.712 1.00 45.00 96 ALA A CA 1
ATOM 734 C C . ALA A 1 96 ? -5.545 19.757 22.186 1.00 45.00 96 ALA A C 1
ATOM 736 O O . ALA A 1 96 ? -6.082 20.729 22.713 1.00 45.00 96 ALA A O 1
ATOM 737 N N . THR A 1 97 ? -4.754 19.854 21.124 1.00 44.66 97 THR A N 1
ATOM 738 C CA . THR A 1 97 ? -4.845 20.949 20.156 1.00 44.66 97 THR A CA 1
ATOM 739 C C . THR A 1 97 ? -4.745 20.349 18.766 1.00 44.66 97 THR A C 1
ATOM 741 O O . THR A 1 97 ? -3.673 20.197 18.192 1.00 44.66 97 THR A O 1
ATOM 744 N N . ALA A 1 98 ? -5.916 19.987 18.248 1.00 49.28 98 ALA A N 1
ATOM 745 C CA . ALA A 1 98 ? -6.174 19.960 16.824 1.00 49.28 98 ALA A CA 1
ATOM 746 C C . ALA A 1 98 ? -5.977 21.382 16.284 1.00 49.28 98 ALA A C 1
ATOM 748 O O . ALA A 1 98 ? -6.713 22.289 16.674 1.00 49.28 98 ALA A O 1
ATOM 749 N N . LEU A 1 99 ? -4.984 21.582 15.422 1.00 42.00 99 LEU A N 1
ATOM 750 C CA . LEU A 1 99 ? -4.895 22.755 14.560 1.00 42.00 99 LEU A CA 1
ATOM 751 C C . LEU A 1 99 ? -4.038 22.425 13.332 1.00 42.00 99 LEU A C 1
ATOM 753 O O . LEU A 1 99 ? -2.830 22.253 13.419 1.00 42.00 99 LEU A O 1
ATOM 757 N N . ASP A 1 100 ? -4.745 22.353 12.206 1.00 47.69 100 ASP A N 1
ATOM 758 C CA . ASP A 1 100 ? -4.334 22.853 10.893 1.00 47.69 100 ASP A CA 1
ATOM 759 C C . ASP A 1 100 ? -3.119 22.184 10.223 1.00 47.69 100 ASP A C 1
ATOM 761 O O . ASP A 1 100 ? -1.998 22.680 10.249 1.00 47.69 100 ASP A O 1
ATOM 765 N N . CYS A 1 101 ? -3.358 21.054 9.550 1.00 42.38 101 CYS A N 1
ATOM 766 C CA . CYS A 1 101 ? -2.410 20.447 8.603 1.00 42.38 101 CYS A CA 1
ATOM 767 C C . CYS A 1 101 ? -3.088 20.088 7.265 1.00 42.38 101 CYS A C 1
ATOM 769 O O . CYS A 1 101 ? -2.726 19.102 6.628 1.00 42.38 101 CYS A O 1
ATOM 771 N N . GLU A 1 102 ? -4.087 20.866 6.829 1.00 50.66 102 GLU A N 1
ATOM 772 C CA . GLU A 1 102 ? -4.766 20.661 5.533 1.00 50.66 102 GLU A CA 1
ATOM 773 C C . GLU A 1 102 ? -4.213 21.529 4.387 1.00 50.66 102 GLU A C 1
ATOM 775 O O . GLU A 1 102 ? -4.702 21.426 3.267 1.00 50.66 102 GLU A O 1
ATOM 780 N N . LYS A 1 103 ? -3.172 22.349 4.608 1.00 49.00 103 LYS A N 1
ATOM 781 C CA . LYS A 1 103 ? -2.709 23.321 3.595 1.00 49.00 103 LYS A CA 1
ATOM 782 C C . LYS A 1 103 ? -1.457 22.972 2.787 1.00 49.00 103 LYS A C 1
ATOM 784 O O . LYS A 1 103 ? -1.216 23.635 1.787 1.00 49.00 103 LYS A O 1
ATOM 789 N N . ASP A 1 104 ? -0.720 21.919 3.135 1.00 46.81 104 ASP A N 1
ATOM 790 C CA . ASP A 1 104 ? 0.580 21.634 2.496 1.00 46.81 104 ASP A CA 1
ATOM 791 C C . ASP A 1 104 ? 0.585 20.457 1.507 1.00 46.81 104 ASP A C 1
ATOM 793 O O . ASP A 1 104 ? 1.614 20.165 0.898 1.00 46.81 104 ASP A O 1
ATOM 797 N N . LEU A 1 105 ? -0.551 19.791 1.268 1.00 49.88 105 LEU A N 1
ATOM 798 C CA . LEU A 1 105 ? -0.592 18.678 0.305 1.00 49.88 105 LEU A CA 1
ATOM 799 C C . LEU A 1 105 ? -0.773 19.118 -1.159 1.00 49.88 105 LEU A C 1
ATOM 801 O O . LEU A 1 105 ? -0.426 18.360 -2.063 1.00 49.88 105 LEU A O 1
ATOM 805 N N . GLU A 1 106 ? -1.273 20.331 -1.414 1.00 50.41 106 GLU A N 1
ATOM 806 C CA . GLU A 1 106 ? -1.423 20.872 -2.777 1.00 50.41 106 GLU A CA 1
ATOM 807 C C . GLU A 1 106 ? -0.128 21.514 -3.307 1.00 50.41 106 GLU A C 1
ATOM 809 O O . GLU A 1 106 ? 0.095 21.533 -4.519 1.00 50.41 106 GLU A O 1
ATOM 814 N N . ALA A 1 107 ? 0.779 21.947 -2.421 1.00 50.84 107 ALA A N 1
ATOM 815 C CA . ALA A 1 107 ? 2.076 22.515 -2.801 1.00 50.84 107 ALA A CA 1
ATOM 816 C C . ALA A 1 107 ? 3.022 21.461 -3.409 1.00 50.84 107 ALA A C 1
ATOM 818 O O . ALA A 1 107 ? 3.675 21.714 -4.420 1.00 50.84 107 ALA A O 1
ATOM 819 N N . ILE A 1 108 ? 3.014 20.235 -2.876 1.00 50.22 108 ILE A N 1
ATOM 820 C CA . ILE A 1 108 ? 3.877 19.141 -3.359 1.00 50.22 108 ILE A CA 1
ATOM 821 C C . ILE A 1 108 ? 3.435 18.642 -4.751 1.00 50.22 108 ILE A C 1
ATOM 823 O O . ILE A 1 108 ? 4.250 18.159 -5.537 1.00 50.22 108 ILE A O 1
ATOM 827 N N . VAL A 1 109 ? 2.150 18.786 -5.101 1.00 50.81 109 VAL A N 1
ATOM 828 C CA . VAL A 1 109 ? 1.635 18.410 -6.431 1.00 50.81 109 VAL A CA 1
ATOM 829 C C . VAL A 1 109 ? 1.980 19.462 -7.492 1.00 50.81 109 VAL A C 1
ATOM 831 O O . VAL A 1 109 ? 2.151 19.106 -8.658 1.00 50.81 109 VAL A O 1
ATOM 834 N N . HIS A 1 110 ? 2.135 20.731 -7.105 1.00 44.16 110 HIS A N 1
ATOM 835 C CA . HIS A 1 110 ? 2.507 21.800 -8.033 1.00 44.16 110 HIS A CA 1
ATOM 836 C C . HIS A 1 110 ? 4.012 21.853 -8.336 1.00 44.16 110 HIS A C 1
ATOM 838 O O . HIS A 1 110 ? 4.375 22.121 -9.480 1.00 44.16 110 HIS A O 1
ATOM 844 N N . GLU A 1 111 ? 4.880 21.511 -7.379 1.00 44.81 111 GLU A N 1
ATOM 845 C CA . GLU A 1 111 ? 6.342 21.539 -7.573 1.00 44.81 111 GLU A CA 1
ATOM 846 C C . GLU A 1 111 ? 6.856 20.378 -8.453 1.00 44.81 111 GLU A C 1
ATOM 848 O O . GLU A 1 111 ? 7.831 20.517 -9.187 1.00 44.81 111 GLU A O 1
ATOM 853 N N . ALA A 1 112 ? 6.138 19.249 -8.500 1.00 47.75 112 ALA A N 1
ATOM 854 C CA . ALA A 1 112 ? 6.461 18.141 -9.407 1.00 47.75 112 ALA A CA 1
ATOM 855 C C . ALA A 1 112 ? 6.093 18.411 -10.883 1.00 47.75 112 ALA A C 1
ATOM 857 O O . ALA A 1 112 ? 6.464 17.627 -11.758 1.00 47.75 112 ALA A O 1
ATOM 858 N N . ASN A 1 113 ? 5.365 19.496 -11.172 1.00 46.69 113 ASN A N 1
ATOM 859 C CA . ASN A 1 113 ? 4.947 19.863 -12.528 1.00 46.69 113 ASN A CA 1
ATOM 860 C C . ASN A 1 113 ? 5.855 20.938 -13.166 1.00 46.69 113 ASN A C 1
ATOM 862 O O . ASN A 1 113 ? 5.675 21.277 -14.334 1.00 46.69 113 ASN A O 1
ATOM 866 N N . GLU A 1 114 ? 6.837 21.461 -12.419 1.00 43.97 114 GLU A N 1
ATOM 867 C CA . GLU A 1 114 ? 7.723 22.556 -12.848 1.00 43.97 114 GLU A CA 1
ATOM 868 C C . GLU A 1 114 ? 9.071 22.081 -13.433 1.00 43.97 114 GLU A C 1
ATOM 870 O O . GLU A 1 114 ? 9.883 22.885 -13.879 1.00 43.97 114 GLU A O 1
ATOM 875 N N . LEU A 1 115 ? 9.282 20.764 -13.551 1.00 43.34 115 LEU A N 1
ATOM 876 C CA . LEU A 1 115 ? 10.352 20.169 -14.369 1.00 43.34 115 LEU A CA 1
ATOM 877 C C . LEU A 1 115 ? 9.888 19.905 -15.814 1.00 43.34 115 LEU A C 1
ATOM 879 O O . LEU A 1 115 ? 10.272 18.918 -16.445 1.00 43.34 115 LEU A O 1
ATOM 883 N N . GLN A 1 116 ? 9.068 20.806 -16.365 1.00 42.91 116 GLN A N 1
ATOM 884 C CA . GLN A 1 116 ? 8.913 20.925 -17.813 1.00 42.91 116 GLN A CA 1
ATOM 885 C C . GLN A 1 116 ? 10.216 21.484 -18.390 1.00 42.91 116 GLN A C 1
ATOM 887 O O . GLN A 1 116 ? 10.448 22.692 -18.425 1.00 42.91 116 GLN A O 1
ATOM 892 N N . LEU A 1 117 ? 11.072 20.571 -18.850 1.00 45.75 117 LEU A N 1
ATOM 893 C CA . LEU A 1 117 ? 12.102 20.843 -19.845 1.00 45.75 117 LEU A CA 1
ATOM 894 C C . LEU A 1 117 ? 11.482 21.673 -20.976 1.00 45.75 117 LEU A C 1
ATOM 896 O O . LEU A 1 117 ? 10.715 21.157 -21.785 1.00 45.75 117 LEU A O 1
ATOM 900 N N . LYS A 1 118 ? 11.805 22.968 -21.012 1.00 39.53 118 LYS A N 1
ATOM 901 C CA . LYS A 1 118 ? 11.633 23.824 -22.187 1.00 39.53 118 LYS A CA 1
ATOM 902 C C . LYS A 1 118 ? 12.478 23.238 -23.324 1.00 39.53 118 LYS A C 1
ATOM 904 O O . LYS A 1 118 ? 13.704 23.299 -23.212 1.00 39.53 118 LYS A O 1
ATOM 909 N N . PRO A 1 119 ? 11.905 22.765 -24.443 1.00 40.28 119 PRO A N 1
ATOM 910 C CA . PRO A 1 119 ? 12.655 22.751 -25.684 1.00 40.28 119 PRO A CA 1
ATOM 911 C C . PRO A 1 119 ? 12.755 24.208 -26.145 1.00 40.28 119 PRO A C 1
ATOM 913 O O . PRO A 1 119 ? 11.806 24.786 -26.672 1.00 40.28 119 PRO A O 1
ATOM 916 N N . SER A 1 120 ? 13.898 24.837 -25.876 1.00 38.72 120 SER A N 1
ATOM 917 C CA . SER A 1 120 ? 14.256 26.124 -26.470 1.00 38.72 120 SER A CA 1
ATOM 918 C C . SER A 1 120 ? 14.625 25.877 -27.933 1.00 38.72 120 SER A C 1
ATOM 920 O O . SER A 1 120 ? 15.797 25.785 -28.278 1.00 38.72 120 SER A O 1
ATOM 922 N N . ILE A 1 121 ? 13.614 25.694 -28.783 1.00 42.59 121 ILE A N 1
ATOM 923 C CA . ILE A 1 121 ? 13.762 25.771 -30.236 1.00 42.59 121 ILE A CA 1
ATOM 924 C C . ILE A 1 121 ? 13.498 27.231 -30.585 1.00 42.59 121 ILE A C 1
ATOM 926 O O . ILE A 1 121 ? 12.356 27.649 -30.783 1.00 42.59 121 ILE A O 1
ATOM 930 N N . GLU A 1 122 ? 14.564 28.030 -30.567 1.00 35.25 122 GLU A N 1
ATOM 931 C CA . GLU A 1 122 ? 14.533 29.332 -31.215 1.00 35.25 122 GLU A CA 1
ATOM 932 C C . GLU A 1 122 ? 14.388 29.113 -32.720 1.00 35.25 122 GLU A C 1
ATOM 934 O O . GLU A 1 122 ? 15.119 28.357 -33.359 1.00 35.25 122 GLU A O 1
ATOM 939 N N . GLN A 1 123 ? 13.345 29.751 -33.233 1.00 42.75 123 GLN A N 1
ATOM 940 C CA . GLN A 1 123 ? 12.917 29.785 -34.614 1.00 42.75 123 GLN A CA 1
ATOM 941 C C . GLN A 1 123 ? 14.062 30.280 -35.500 1.00 42.75 123 GLN A C 1
ATOM 943 O O . GLN A 1 123 ? 14.464 31.438 -35.411 1.00 42.75 123 GLN A O 1
ATOM 948 N N . SER A 1 124 ? 14.550 29.413 -36.385 1.00 33.59 124 SER A N 1
ATOM 949 C CA . SER A 1 124 ? 15.303 29.850 -37.554 1.00 33.59 124 SER A CA 1
ATOM 950 C C . SER A 1 124 ? 14.297 30.238 -38.637 1.00 33.59 124 SER A C 1
ATOM 952 O O . SER A 1 124 ? 13.454 29.436 -39.046 1.00 33.59 124 SER A O 1
ATOM 954 N N . GLU A 1 125 ? 14.335 31.511 -39.018 1.00 34.19 125 GLU A N 1
ATOM 955 C CA . GLU A 1 125 ? 13.552 32.113 -40.089 1.00 34.19 125 GLU A CA 1
ATOM 956 C C . GLU A 1 125 ? 13.762 31.362 -41.413 1.00 34.19 125 GLU A C 1
ATOM 958 O O . GLU A 1 125 ? 14.868 31.298 -41.942 1.00 34.19 125 GLU A O 1
ATOM 963 N N . MET A 1 126 ? 12.676 30.848 -41.992 1.00 35.44 126 MET A N 1
ATOM 964 C CA . MET A 1 126 ? 12.613 30.571 -43.426 1.00 35.44 126 MET A CA 1
ATOM 965 C C . MET A 1 126 ? 12.590 31.897 -44.196 1.00 35.44 126 MET A C 1
ATOM 967 O O . MET A 1 126 ? 11.660 32.684 -43.993 1.00 35.44 126 MET A O 1
ATOM 971 N N . PRO A 1 127 ? 13.456 32.104 -45.198 1.00 36.78 127 PRO A N 1
ATOM 972 C CA . PRO A 1 127 ? 13.043 32.805 -46.391 1.00 36.78 127 PRO A CA 1
ATOM 973 C C . PRO A 1 127 ? 12.356 31.808 -47.331 1.00 36.78 127 PRO A C 1
ATOM 975 O O . PRO A 1 127 ? 12.904 30.774 -47.708 1.00 36.78 127 PRO A O 1
ATOM 978 N N . ALA A 1 128 ? 11.132 32.142 -47.727 1.00 42.16 128 ALA A N 1
ATOM 979 C CA . ALA A 1 128 ? 10.525 31.586 -48.921 1.00 42.16 128 ALA A CA 1
ATOM 980 C C . ALA A 1 128 ? 11.351 32.030 -50.136 1.00 42.16 128 ALA A C 1
ATOM 982 O O . ALA A 1 128 ? 11.398 33.222 -50.444 1.00 42.16 128 ALA A O 1
ATOM 983 N N . ILE A 1 129 ? 11.971 31.080 -50.832 1.00 35.81 129 ILE A N 1
ATOM 984 C CA . ILE A 1 129 ? 12.490 31.290 -52.180 1.00 35.81 129 ILE A CA 1
ATOM 985 C C . ILE A 1 129 ? 12.062 30.081 -53.004 1.00 35.81 129 ILE A C 1
ATOM 987 O O . ILE A 1 129 ? 12.460 28.950 -52.750 1.00 35.81 129 ILE A O 1
ATOM 991 N N . ALA A 1 130 ? 11.160 30.341 -53.943 1.00 47.25 130 ALA A N 1
ATOM 992 C CA . ALA A 1 130 ? 10.910 29.460 -55.060 1.00 47.25 130 ALA A CA 1
ATOM 993 C C . ALA A 1 130 ? 12.164 29.455 -55.943 1.00 47.25 130 ALA A C 1
ATOM 995 O O . ALA A 1 130 ? 12.580 30.513 -56.413 1.00 47.25 130 ALA A O 1
ATOM 996 N N . SER A 1 131 ? 12.733 28.281 -56.178 1.00 33.91 131 SER A N 1
ATOM 997 C CA . SER A 1 131 ? 13.694 28.052 -57.252 1.00 33.91 131 SER A CA 1
ATOM 998 C C . SER A 1 131 ? 13.533 26.617 -57.736 1.00 33.91 131 SER A C 1
ATOM 1000 O O . SER A 1 131 ? 13.841 25.653 -57.041 1.00 33.91 131 SER A O 1
ATOM 1002 N N . GLU A 1 132 ? 12.924 26.524 -58.913 1.00 45.47 132 GLU A N 1
ATOM 1003 C CA . GLU A 1 132 ? 13.089 25.437 -59.870 1.00 45.47 132 GLU A CA 1
ATOM 1004 C C . GLU A 1 132 ? 14.588 25.319 -60.241 1.00 45.47 132 GLU A C 1
ATOM 1006 O O . GLU A 1 132 ? 15.289 26.329 -60.210 1.00 45.47 132 GLU A O 1
ATOM 1011 N N . ASP A 1 133 ? 15.022 24.105 -60.611 1.00 45.59 133 ASP A N 1
ATOM 1012 C CA . ASP A 1 133 ? 16.382 23.656 -60.997 1.00 45.59 133 ASP A CA 1
ATOM 1013 C C . ASP A 1 133 ? 17.432 23.476 -59.880 1.00 45.59 133 ASP A C 1
ATOM 1015 O O . ASP A 1 133 ? 17.925 24.452 -59.341 1.00 45.59 133 ASP A O 1
ATOM 1019 N N . GLU A 1 134 ? 17.832 22.217 -59.613 1.00 39.25 134 GLU A N 1
ATOM 1020 C CA . GLU A 1 134 ? 19.137 21.814 -59.030 1.00 39.25 134 GLU A CA 1
ATOM 1021 C C . GLU A 1 134 ? 19.334 20.274 -59.148 1.00 39.25 134 GLU A C 1
ATOM 1023 O O . GLU A 1 134 ? 18.830 19.505 -58.323 1.00 39.25 134 GLU A O 1
ATOM 1028 N N . PRO A 1 135 ? 20.022 19.770 -60.192 1.00 47.69 135 PRO A N 1
ATOM 1029 C CA . PRO A 1 135 ? 20.641 18.440 -60.189 1.00 47.69 135 PRO A CA 1
ATOM 1030 C C . PRO A 1 135 ? 22.158 18.469 -59.893 1.00 47.69 135 PRO A C 1
ATOM 1032 O O . PRO A 1 135 ? 22.794 17.417 -59.958 1.00 47.69 135 PRO A O 1
ATOM 1035 N N . GLU A 1 136 ? 22.765 19.624 -59.590 1.00 47.88 136 GLU A N 1
ATOM 1036 C CA . GLU A 1 136 ? 24.227 19.750 -59.442 1.00 47.88 136 GLU A CA 1
ATOM 1037 C C . GLU A 1 136 ? 24.719 19.550 -57.994 1.00 47.88 136 GLU A C 1
ATOM 1039 O O . GLU A 1 136 ? 25.769 18.928 -57.805 1.00 47.88 136 GLU A O 1
ATOM 1044 N N . GLU A 1 137 ? 23.954 19.932 -56.962 1.00 46.03 137 GLU A N 1
ATOM 1045 C CA . GLU A 1 137 ? 24.369 19.751 -55.552 1.00 46.03 137 GLU A CA 1
ATOM 1046 C C . GLU A 1 137 ? 24.495 18.275 -55.113 1.00 46.03 137 GLU A C 1
ATOM 1048 O O . GLU A 1 137 ? 25.379 17.910 -54.334 1.00 46.03 137 GLU A O 1
ATOM 1053 N N . THR A 1 138 ? 23.656 17.384 -55.650 1.00 54.84 138 THR A N 1
ATOM 1054 C CA . THR A 1 138 ? 23.695 15.941 -55.325 1.00 54.84 138 THR A CA 1
ATOM 1055 C C . THR A 1 138 ? 24.850 15.206 -56.009 1.00 54.84 138 THR A C 1
ATOM 1057 O O . THR A 1 138 ? 25.386 14.246 -55.450 1.00 54.84 138 THR A O 1
ATOM 1060 N N . ALA A 1 139 ? 25.282 15.670 -57.186 1.00 56.50 139 ALA A N 1
ATOM 1061 C CA . ALA A 1 139 ? 26.383 15.069 -57.934 1.00 56.50 139 ALA A CA 1
ATOM 1062 C C . ALA A 1 139 ? 27.748 15.357 -57.286 1.00 56.50 139 ALA A C 1
ATOM 1064 O O . ALA A 1 139 ? 28.592 14.462 -57.215 1.00 56.50 139 ALA A O 1
ATOM 1065 N N . ILE A 1 140 ? 27.943 16.573 -56.758 1.00 58.03 140 ILE A N 1
ATOM 1066 C CA . ILE A 1 140 ? 29.183 16.975 -56.071 1.00 58.03 140 ILE A CA 1
ATOM 1067 C C . ILE A 1 140 ? 29.335 16.206 -54.750 1.00 58.03 140 ILE A C 1
ATOM 1069 O O . ILE A 1 140 ? 30.389 15.626 -54.492 1.00 58.03 140 ILE A O 1
ATOM 1073 N N . ALA A 1 141 ? 28.260 16.093 -53.962 1.00 68.00 141 ALA A N 1
ATOM 1074 C CA . ALA A 1 141 ? 28.265 15.320 -52.719 1.00 68.00 141 ALA A CA 1
ATOM 1075 C C . ALA A 1 141 ? 28.518 13.816 -52.951 1.00 68.00 141 ALA A C 1
ATOM 1077 O O . ALA A 1 141 ? 29.186 13.164 -52.145 1.00 68.00 141 ALA A O 1
ATOM 1078 N N . LEU A 1 142 ? 28.015 13.249 -54.054 1.00 68.50 142 LEU A N 1
ATOM 1079 C CA . LEU A 1 142 ? 28.276 11.855 -54.420 1.00 68.50 142 LEU A CA 1
ATOM 1080 C C . LEU A 1 142 ? 29.722 11.644 -54.891 1.00 68.50 142 LEU A C 1
ATOM 1082 O O . LEU A 1 142 ? 30.328 10.613 -54.582 1.00 68.50 142 LEU A O 1
ATOM 1086 N N . GLN A 1 143 ? 30.286 12.616 -55.611 1.00 72.88 143 GLN A N 1
ATOM 1087 C CA . GLN A 1 143 ? 31.673 12.577 -56.059 1.00 72.88 143 GLN A CA 1
ATOM 1088 C C . GLN A 1 143 ? 32.641 12.604 -54.869 1.00 72.88 143 GLN A C 1
ATOM 1090 O O . GLN A 1 143 ? 33.507 11.737 -54.781 1.00 72.88 143 GLN A O 1
ATOM 1095 N N . GLU A 1 144 ? 32.451 13.515 -53.912 1.00 77.62 144 GLU A N 1
ATOM 1096 C CA . GLU A 1 144 ? 33.291 13.602 -52.708 1.00 77.62 144 GLU A CA 1
ATOM 1097 C C . GLU A 1 144 ? 33.231 12.314 -51.864 1.00 77.62 144 GLU A C 1
ATOM 1099 O O . GLU A 1 144 ? 34.255 11.826 -51.379 1.00 77.62 144 GLU A O 1
ATOM 1104 N N . LYS A 1 145 ? 32.045 11.699 -51.740 1.00 75.62 145 LYS A N 1
ATOM 1105 C CA . LYS A 1 145 ? 31.871 10.405 -51.051 1.00 75.62 145 LYS A CA 1
ATOM 1106 C C . LYS A 1 145 ? 32.546 9.258 -51.793 1.00 75.62 145 LYS A C 1
ATOM 1108 O O . LYS A 1 145 ? 33.185 8.413 -51.169 1.00 75.62 145 LYS A O 1
ATOM 1113 N N . SER A 1 146 ? 32.436 9.239 -53.117 1.00 81.00 146 SER A N 1
ATOM 1114 C CA . SER A 1 146 ? 33.092 8.238 -53.959 1.00 81.00 146 SER A CA 1
ATOM 1115 C C . SER A 1 146 ? 34.616 8.360 -53.875 1.00 81.00 146 SER A C 1
ATOM 1117 O O . SER A 1 146 ? 35.311 7.353 -53.756 1.00 81.00 146 SER A O 1
ATOM 1119 N N . GLU A 1 147 ? 35.149 9.583 -53.849 1.00 81.81 147 GLU A N 1
ATOM 1120 C CA . GLU A 1 147 ? 36.580 9.843 -53.655 1.00 81.81 147 GLU A CA 1
ATOM 1121 C C . GLU A 1 147 ? 37.060 9.393 -52.266 1.00 81.81 147 GLU A C 1
ATOM 1123 O O . GLU A 1 147 ? 38.115 8.762 -52.152 1.00 81.81 147 GLU A O 1
ATOM 1128 N N . LEU A 1 148 ? 36.263 9.622 -51.218 1.00 82.38 148 LEU A N 1
ATOM 1129 C CA . LEU A 1 148 ? 36.575 9.175 -49.859 1.00 82.38 148 LEU A CA 1
ATOM 1130 C C . LEU A 1 148 ? 36.588 7.642 -49.736 1.00 82.38 148 LEU A C 1
ATOM 1132 O O . LEU A 1 148 ? 37.516 7.070 -49.152 1.00 82.38 148 LEU A O 1
ATOM 1136 N N . VAL A 1 149 ? 35.588 6.966 -50.312 1.00 83.31 149 VAL A N 1
ATOM 1137 C CA . VAL A 1 149 ? 35.507 5.497 -50.350 1.00 83.31 149 VAL A CA 1
ATOM 1138 C C . VAL A 1 149 ? 36.674 4.917 -51.157 1.00 83.31 149 VAL A C 1
ATOM 1140 O O . VAL A 1 149 ? 37.316 3.969 -50.700 1.00 83.31 149 VAL A O 1
ATOM 1143 N N . ALA A 1 150 ? 37.007 5.511 -52.307 1.00 84.12 150 ALA A N 1
ATOM 1144 C CA . ALA A 1 150 ? 38.124 5.078 -53.145 1.00 84.12 150 ALA A CA 1
ATOM 1145 C C . ALA A 1 150 ? 39.487 5.258 -52.458 1.00 84.12 150 ALA A C 1
ATOM 1147 O O . ALA A 1 150 ? 40.301 4.333 -52.482 1.00 84.12 150 ALA A O 1
ATOM 1148 N N . SER A 1 151 ? 39.730 6.404 -51.808 1.00 85.44 151 SER A N 1
ATOM 1149 C CA . SER A 1 151 ? 40.974 6.643 -51.060 1.00 85.44 151 SER A CA 1
ATOM 1150 C C . SER A 1 151 ? 41.119 5.645 -49.917 1.00 85.44 151 SER A C 1
ATOM 1152 O O . SER A 1 151 ? 42.159 5.008 -49.782 1.00 85.44 151 SER A O 1
ATOM 1154 N N . THR A 1 152 ? 40.052 5.444 -49.139 1.00 82.38 152 THR A N 1
ATOM 1155 C CA . THR A 1 152 ? 40.074 4.540 -47.982 1.00 82.38 152 THR A CA 1
ATOM 1156 C C . THR A 1 152 ? 40.295 3.086 -48.408 1.00 82.38 152 THR A C 1
ATOM 1158 O O . THR A 1 152 ? 41.076 2.366 -47.789 1.00 82.38 152 THR A O 1
ATOM 1161 N N . ALA A 1 153 ? 39.650 2.638 -49.488 1.00 80.94 153 ALA A N 1
ATOM 1162 C CA . ALA A 1 153 ? 39.855 1.296 -50.026 1.00 80.94 153 ALA A CA 1
ATOM 1163 C C . ALA A 1 153 ? 41.286 1.095 -50.548 1.00 80.94 153 ALA A C 1
ATOM 1165 O O . ALA A 1 153 ? 41.913 0.077 -50.242 1.00 80.94 153 ALA A O 1
ATOM 1166 N N . ASN A 1 154 ? 41.828 2.087 -51.259 1.00 86.50 154 ASN A N 1
ATOM 1167 C CA . ASN A 1 154 ? 43.197 2.056 -51.767 1.00 86.50 154 ASN A CA 1
ATOM 1168 C C . ASN A 1 154 ? 44.237 2.030 -50.633 1.00 86.50 154 ASN A C 1
ATOM 1170 O O . ASN A 1 154 ? 45.187 1.248 -50.697 1.00 86.50 154 ASN A O 1
ATOM 1174 N N . ASP A 1 155 ? 44.025 2.800 -49.563 1.00 86.44 155 ASP A N 1
ATOM 1175 C CA . ASP A 1 155 ? 44.896 2.815 -48.378 1.00 86.44 155 ASP A CA 1
ATOM 1176 C C . ASP A 1 155 ? 44.889 1.473 -47.625 1.00 86.44 155 ASP A C 1
ATOM 1178 O O . ASP A 1 155 ? 45.878 1.095 -46.994 1.00 86.44 155 ASP A O 1
ATOM 1182 N N . MET A 1 156 ? 43.803 0.704 -47.744 1.00 78.75 156 MET A N 1
ATOM 1183 C CA . MET A 1 156 ? 43.697 -0.666 -47.229 1.00 78.75 156 MET A CA 1
ATOM 1184 C C . MET A 1 156 ? 44.209 -1.735 -48.210 1.00 78.75 156 MET A C 1
ATOM 1186 O O . MET A 1 156 ? 44.150 -2.928 -47.903 1.00 78.75 156 MET A O 1
ATOM 1190 N N . GLY A 1 157 ? 44.708 -1.343 -49.386 1.00 83.44 157 GLY A N 1
ATOM 1191 C CA . GLY A 1 157 ? 45.156 -2.265 -50.434 1.00 83.44 157 GLY A CA 1
ATOM 1192 C C . GLY A 1 157 ? 44.018 -3.016 -51.135 1.00 83.44 157 GLY A C 1
ATOM 1193 O O . GLY A 1 157 ? 44.261 -4.051 -51.756 1.00 83.44 157 GLY A O 1
ATOM 1194 N N . ILE A 1 158 ? 42.782 -2.522 -51.031 1.00 81.25 158 ILE A N 1
ATOM 1195 C CA . ILE A 1 158 ? 41.594 -3.094 -51.667 1.00 81.25 158 ILE A CA 1
ATOM 1196 C C . ILE A 1 158 ? 41.341 -2.345 -52.976 1.00 81.25 158 ILE A C 1
ATOM 1198 O O . ILE A 1 158 ? 41.093 -1.142 -52.988 1.00 81.25 158 ILE A O 1
ATOM 1202 N N . THR A 1 159 ? 41.393 -3.059 -54.099 1.00 82.75 159 THR A N 1
ATOM 1203 C CA . THR A 1 159 ? 41.049 -2.495 -55.409 1.00 82.75 159 THR A CA 1
ATOM 1204 C C . THR A 1 159 ? 39.550 -2.642 -55.642 1.00 82.75 159 THR A C 1
ATOM 1206 O O . THR A 1 159 ? 39.081 -3.745 -55.907 1.00 82.75 159 THR A O 1
ATOM 1209 N N . LEU A 1 160 ? 38.812 -1.536 -55.536 1.00 81.12 160 LEU A N 1
ATOM 1210 C CA . LEU A 1 160 ? 37.390 -1.467 -55.875 1.00 81.12 160 LEU A CA 1
ATOM 1211 C C . LEU A 1 160 ? 37.215 -0.920 -57.295 1.00 81.12 160 LEU A C 1
ATOM 1213 O O . LEU A 1 160 ? 37.944 -0.021 -57.722 1.00 81.12 160 LEU A O 1
ATOM 1217 N N . SER A 1 161 ? 36.250 -1.459 -58.032 1.00 86.12 161 SER A N 1
ATOM 1218 C CA . SER A 1 161 ? 35.805 -0.881 -59.300 1.00 86.12 161 SER A CA 1
ATOM 1219 C C . SER A 1 161 ? 34.997 0.400 -59.066 1.00 86.12 161 SER A C 1
ATOM 1221 O O . SER A 1 161 ? 34.449 0.622 -57.989 1.00 86.12 161 SER A O 1
ATOM 1223 N N . ILE A 1 162 ? 34.910 1.254 -60.089 1.00 80.81 162 ILE A N 1
ATOM 1224 C CA . ILE A 1 162 ? 34.167 2.523 -60.016 1.00 80.81 162 ILE A CA 1
ATOM 1225 C C . ILE A 1 162 ? 32.692 2.267 -59.667 1.00 80.81 162 ILE A C 1
ATOM 1227 O O . ILE A 1 162 ? 32.135 2.972 -58.837 1.00 80.81 162 ILE A O 1
ATOM 1231 N N . GLU A 1 163 ? 32.093 1.211 -60.225 1.00 81.81 163 GLU A N 1
ATOM 1232 C CA . GLU A 1 163 ? 30.717 0.799 -59.916 1.00 81.81 163 GLU A CA 1
ATOM 1233 C C . GLU A 1 163 ? 30.550 0.398 -58.441 1.00 81.81 163 GLU A C 1
ATOM 1235 O O . GLU A 1 163 ? 29.561 0.765 -57.812 1.00 81.81 163 GLU A O 1
ATOM 1240 N N . GLU A 1 164 ? 31.531 -0.299 -57.858 1.00 79.56 164 GLU A N 1
ATOM 1241 C CA . GLU A 1 164 ? 31.513 -0.686 -56.440 1.00 79.56 164 GLU A CA 1
ATOM 1242 C C . GLU A 1 164 ? 31.702 0.518 -55.512 1.00 79.56 164 GLU A C 1
ATOM 1244 O O . GLU A 1 164 ? 31.017 0.622 -54.498 1.00 79.56 164 GLU A O 1
ATOM 1249 N N . VAL A 1 165 ? 32.593 1.449 -55.862 1.00 80.69 165 VAL A N 1
ATOM 1250 C CA . VAL A 1 165 ? 32.808 2.688 -55.099 1.00 80.69 165 VAL A CA 1
ATOM 1251 C C . VAL A 1 165 ? 31.539 3.537 -55.082 1.00 80.69 165 VAL A C 1
ATOM 1253 O O . VAL A 1 165 ? 31.119 3.974 -54.011 1.00 80.69 165 VAL A O 1
ATOM 1256 N N . THR A 1 166 ? 30.904 3.732 -56.241 1.00 79.19 166 THR A N 1
ATOM 1257 C CA . THR A 1 166 ? 29.654 4.493 -56.350 1.00 79.19 166 THR A CA 1
ATOM 1258 C C . THR A 1 166 ? 28.524 3.800 -55.594 1.00 79.19 166 THR A C 1
ATOM 1260 O O . THR A 1 166 ? 27.850 4.447 -54.799 1.00 79.19 166 THR A O 1
ATOM 1263 N N . ALA A 1 167 ? 28.377 2.478 -55.726 1.00 78.62 167 ALA A N 1
ATOM 1264 C CA . ALA A 1 167 ? 27.364 1.729 -54.984 1.00 78.62 167 ALA A CA 1
ATOM 1265 C C . ALA A 1 167 ? 27.562 1.818 -53.459 1.00 78.62 167 ALA A C 1
ATOM 1267 O O . ALA A 1 167 ? 26.590 1.930 -52.712 1.00 78.62 167 ALA A O 1
ATOM 1268 N N . ILE A 1 168 ? 28.805 1.787 -52.970 1.00 74.88 168 ILE A N 1
ATOM 1269 C CA . ILE A 1 168 ? 29.099 1.931 -51.536 1.00 74.88 168 ILE A CA 1
ATOM 1270 C C . ILE A 1 168 ? 28.822 3.365 -51.067 1.00 74.88 168 ILE A C 1
ATOM 1272 O O . ILE A 1 168 ? 28.213 3.545 -50.015 1.00 74.88 168 ILE A O 1
ATOM 1276 N N . ALA A 1 169 ? 29.221 4.373 -51.846 1.00 77.25 169 ALA A N 1
ATOM 1277 C CA . ALA A 1 169 ? 28.993 5.783 -51.535 1.00 77.25 169 ALA A CA 1
ATOM 1278 C C . ALA A 1 169 ? 27.497 6.146 -51.498 1.00 77.25 169 ALA A C 1
ATOM 1280 O O . ALA A 1 169 ? 27.068 6.858 -50.591 1.00 77.25 169 ALA A O 1
ATOM 1281 N N . GLU A 1 170 ? 26.693 5.606 -52.420 1.00 75.38 170 GLU A N 1
ATOM 1282 C CA . GLU A 1 170 ? 25.234 5.792 -52.455 1.00 75.38 170 GLU A CA 1
ATOM 1283 C C . GLU A 1 170 ? 24.523 5.146 -51.253 1.00 75.38 170 GLU A C 1
ATOM 1285 O O . GLU A 1 170 ? 23.520 5.666 -50.769 1.00 75.38 170 GLU A O 1
ATOM 1290 N N . ASN A 1 171 ? 25.045 4.030 -50.731 1.00 67.12 171 ASN A N 1
ATOM 1291 C CA . ASN A 1 171 ? 24.459 3.328 -49.582 1.00 67.12 171 ASN A CA 1
ATOM 1292 C C . ASN A 1 171 ? 25.007 3.798 -48.221 1.00 67.12 171 ASN A C 1
ATOM 1294 O O . ASN A 1 171 ? 24.478 3.402 -47.179 1.00 67.12 171 ASN A O 1
ATOM 1298 N N . PHE A 1 172 ? 26.044 4.640 -48.208 1.00 67.88 172 PHE A N 1
ATOM 1299 C CA . PHE A 1 172 ? 26.716 5.086 -46.985 1.00 67.88 172 PHE A CA 1
ATOM 1300 C C . PHE A 1 172 ? 25.797 5.923 -46.079 1.00 67.88 172 PHE A C 1
ATOM 1302 O O . PHE A 1 172 ? 25.764 5.715 -44.865 1.00 67.88 172 PHE A O 1
ATOM 1309 N N . ASP A 1 173 ? 24.977 6.801 -46.663 1.00 62.53 173 ASP A N 1
ATOM 1310 C CA . ASP A 1 173 ? 24.024 7.622 -45.902 1.00 62.53 173 ASP A CA 1
ATOM 1311 C C . ASP A 1 173 ? 22.870 6.793 -45.322 1.00 62.53 173 ASP A C 1
ATOM 1313 O O . ASP A 1 173 ? 22.360 7.100 -44.245 1.00 62.53 173 ASP A O 1
ATOM 1317 N N . TYR A 1 174 ? 22.471 5.713 -46.000 1.00 57.78 174 TYR A N 1
ATOM 1318 C CA . TYR A 1 174 ? 21.314 4.903 -45.611 1.00 57.78 174 TYR A CA 1
ATOM 1319 C C . TYR A 1 174 ? 21.548 4.165 -44.284 1.00 57.78 174 TYR A C 1
ATOM 1321 O O . TYR A 1 174 ? 20.636 4.036 -43.470 1.00 57.78 174 TYR A O 1
ATOM 1329 N N . ALA A 1 175 ? 22.785 3.727 -44.027 1.00 58.34 175 ALA A N 1
ATOM 1330 C CA . ALA A 1 175 ? 23.157 3.084 -42.767 1.00 58.34 175 ALA A CA 1
ATOM 1331 C C . ALA A 1 175 ? 23.237 4.082 -41.593 1.00 58.34 175 ALA A C 1
ATOM 1333 O O . ALA A 1 175 ? 22.851 3.751 -40.471 1.00 58.34 175 ALA A O 1
ATOM 1334 N N . SER A 1 176 ? 23.700 5.309 -41.855 1.00 60.84 176 SER A N 1
ATOM 1335 C CA . SER A 1 176 ? 23.811 6.379 -40.855 1.00 60.84 176 SER A CA 1
ATOM 1336 C C . SER A 1 176 ? 22.438 6.908 -40.435 1.00 60.84 176 SER A C 1
ATOM 1338 O O . SER A 1 176 ? 22.115 6.924 -39.251 1.00 60.84 176 SER A O 1
ATOM 1340 N N . VAL A 1 177 ? 21.601 7.282 -41.407 1.00 63.69 177 VAL A N 1
ATOM 1341 C CA . VAL A 1 177 ? 20.282 7.889 -41.159 1.00 63.69 177 VAL A CA 1
ATOM 1342 C C . VAL A 1 177 ? 19.319 6.899 -40.495 1.00 63.69 177 VAL A C 1
ATOM 1344 O O . VAL A 1 177 ? 18.527 7.285 -39.636 1.00 63.69 177 VAL A O 1
ATOM 1347 N N . ASN A 1 178 ? 19.409 5.609 -40.835 1.00 69.69 178 ASN A N 1
ATOM 1348 C CA . ASN A 1 178 ? 18.603 4.574 -40.188 1.00 69.69 178 ASN A CA 1
ATOM 1349 C C . ASN A 1 178 ? 19.017 4.349 -38.720 1.00 69.69 178 ASN A C 1
ATOM 1351 O O . ASN A 1 178 ? 18.160 4.127 -37.869 1.00 69.69 178 ASN A O 1
ATOM 1355 N N . SER A 1 179 ? 20.311 4.469 -38.404 1.00 74.44 179 SER A N 1
ATOM 1356 C CA . SER A 1 179 ? 20.812 4.295 -37.033 1.00 74.44 179 SER A CA 1
ATOM 1357 C C . SER A 1 179 ? 20.364 5.428 -36.101 1.00 74.44 179 SER A C 1
ATOM 1359 O O . SER A 1 179 ? 19.973 5.162 -34.967 1.00 74.44 179 SER A O 1
ATOM 1361 N N . ASP A 1 180 ? 20.352 6.678 -36.573 1.00 81.25 180 ASP A N 1
ATOM 1362 C CA . ASP A 1 180 ? 19.881 7.822 -35.774 1.00 81.25 180 ASP A CA 1
ATOM 1363 C C . ASP A 1 180 ? 18.378 7.725 -35.457 1.00 81.25 180 ASP A C 1
ATOM 1365 O O . ASP A 1 180 ? 17.947 8.037 -34.343 1.00 81.25 180 ASP A O 1
ATOM 1369 N N . TYR A 1 181 ? 17.579 7.230 -36.409 1.00 81.81 181 TYR A N 1
ATOM 1370 C CA . TYR A 1 181 ? 16.156 6.959 -36.196 1.00 81.81 181 TYR A CA 1
ATOM 1371 C C . TYR A 1 181 ? 15.933 5.846 -35.158 1.00 81.81 181 TYR A C 1
ATOM 1373 O O . TYR A 1 181 ? 15.127 6.012 -34.240 1.00 81.81 181 TYR A O 1
ATOM 1381 N N . GLU A 1 182 ? 16.679 4.741 -35.252 1.00 81.00 182 GLU A N 1
ATOM 1382 C CA . GLU A 1 182 ? 16.608 3.640 -34.281 1.00 81.00 182 GLU A CA 1
ATOM 1383 C C . GLU A 1 182 ? 17.028 4.086 -32.870 1.00 81.00 182 GLU A C 1
ATOM 1385 O O . GLU A 1 182 ? 16.391 3.707 -31.884 1.00 81.00 182 GLU A O 1
ATOM 1390 N N . ILE A 1 183 ? 18.054 4.937 -32.748 1.00 85.75 183 ILE A N 1
ATOM 1391 C CA . ILE A 1 183 ? 18.485 5.504 -31.460 1.00 85.75 183 ILE A CA 1
ATOM 1392 C C . ILE A 1 183 ? 17.381 6.379 -30.852 1.00 85.75 183 ILE A C 1
ATOM 1394 O O . ILE A 1 183 ? 17.078 6.233 -29.665 1.00 85.75 183 ILE A O 1
ATOM 1398 N N . ALA A 1 184 ? 16.744 7.239 -31.652 1.00 87.06 184 ALA A N 1
ATOM 1399 C CA . ALA A 1 184 ? 15.633 8.072 -31.191 1.00 87.06 184 ALA A CA 1
ATOM 1400 C C . ALA A 1 184 ? 14.416 7.230 -30.756 1.00 87.06 184 ALA A C 1
ATOM 1402 O O . ALA A 1 184 ? 13.748 7.549 -29.766 1.00 87.06 184 ALA A O 1
ATOM 1403 N N . GLU A 1 185 ? 14.139 6.123 -31.449 1.00 87.62 185 GLU A N 1
ATOM 1404 C CA . GLU A 1 185 ? 13.077 5.187 -31.069 1.00 87.62 185 GLU A CA 1
ATOM 1405 C C . GLU A 1 185 ? 13.394 4.472 -29.744 1.00 87.62 185 GLU A C 1
ATOM 1407 O O . GLU A 1 185 ? 12.523 4.367 -28.873 1.00 87.62 185 GLU A O 1
ATOM 1412 N N . ILE A 1 186 ? 14.649 4.057 -29.538 1.00 89.12 186 ILE A N 1
ATOM 1413 C CA . ILE A 1 186 ? 15.114 3.472 -28.272 1.00 89.12 186 ILE A CA 1
ATOM 1414 C C . ILE A 1 186 ? 15.000 4.489 -27.127 1.00 89.12 186 ILE A C 1
ATOM 1416 O O . ILE A 1 186 ? 14.498 4.143 -26.055 1.00 89.12 186 ILE A O 1
ATOM 1420 N N . GLU A 1 187 ? 15.416 5.739 -27.337 1.00 90.50 187 GLU A N 1
ATOM 1421 C CA . GLU A 1 187 ? 15.302 6.806 -26.334 1.00 90.50 187 GLU A CA 1
ATOM 1422 C C . GLU A 1 187 ? 13.837 7.061 -25.945 1.00 90.50 187 GLU A C 1
ATOM 1424 O O . GLU A 1 187 ? 13.497 7.124 -24.755 1.00 90.50 187 GLU A O 1
ATOM 1429 N N . SER A 1 188 ? 12.952 7.135 -26.941 1.00 90.25 188 SER A N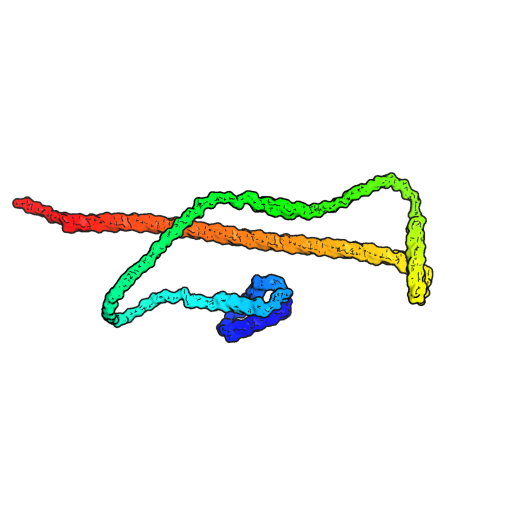 1
ATOM 1430 C CA . SER A 1 188 ? 11.508 7.271 -26.737 1.00 90.25 188 SER A CA 1
ATOM 1431 C C . SER A 1 188 ? 10.937 6.093 -25.938 1.00 90.25 188 SER A C 1
ATOM 1433 O O . SER A 1 188 ? 10.216 6.293 -24.954 1.00 90.25 188 SER A O 1
ATOM 1435 N N . ALA A 1 189 ? 11.319 4.859 -26.280 1.00 88.88 189 ALA A N 1
ATOM 1436 C CA . ALA A 1 189 ? 10.872 3.656 -25.583 1.00 88.88 189 ALA A CA 1
ATOM 1437 C C . ALA A 1 189 ? 11.355 3.604 -24.122 1.00 88.88 189 ALA A C 1
ATOM 1439 O O . ALA A 1 189 ? 10.574 3.271 -23.223 1.00 88.88 189 ALA A O 1
ATOM 1440 N N . ILE A 1 190 ? 12.615 3.970 -23.861 1.00 90.19 190 ILE A N 1
ATOM 1441 C CA . ILE A 1 190 ? 13.165 4.061 -22.500 1.00 90.19 190 ILE A CA 1
ATOM 1442 C C . ILE A 1 190 ? 12.413 5.129 -21.702 1.00 90.19 190 ILE A C 1
ATOM 1444 O O . ILE A 1 190 ? 11.991 4.871 -20.572 1.00 90.19 190 ILE A O 1
ATOM 1448 N N . THR A 1 191 ? 12.179 6.299 -22.297 1.00 91.94 191 THR A N 1
ATOM 1449 C CA . THR A 1 191 ? 11.438 7.393 -21.656 1.00 91.94 191 THR A CA 1
ATOM 1450 C C . THR A 1 191 ? 10.017 6.962 -21.295 1.00 91.94 191 THR A C 1
ATOM 1452 O O . THR A 1 191 ? 9.589 7.134 -20.150 1.00 91.94 191 THR A O 1
ATOM 1455 N N . ALA A 1 192 ? 9.304 6.323 -22.225 1.00 90.56 192 ALA A N 1
ATOM 1456 C CA . ALA A 1 192 ? 7.964 5.794 -21.990 1.00 90.56 192 ALA A CA 1
ATOM 1457 C C . ALA A 1 192 ? 7.950 4.725 -20.882 1.00 90.56 192 ALA A C 1
ATOM 1459 O O . ALA A 1 192 ? 7.061 4.718 -20.026 1.00 90.56 192 ALA A O 1
ATOM 1460 N N . PHE A 1 193 ? 8.955 3.845 -20.845 1.00 92.00 193 PHE A N 1
ATOM 1461 C CA . PHE A 1 193 ? 9.086 2.837 -19.794 1.00 92.00 193 PHE A CA 1
ATOM 1462 C C . PHE A 1 193 ? 9.307 3.463 -18.412 1.00 92.00 193 PHE A C 1
ATOM 1464 O O . PHE A 1 193 ? 8.650 3.063 -17.444 1.00 92.00 193 PHE A O 1
ATOM 1471 N N . VAL A 1 194 ? 10.191 4.460 -18.311 1.00 94.25 194 VAL A N 1
ATOM 1472 C CA . VAL A 1 194 ? 10.450 5.185 -17.058 1.00 94.25 194 VAL A CA 1
ATOM 1473 C C . VAL A 1 194 ? 9.189 5.909 -16.585 1.00 94.25 194 VAL A C 1
ATOM 1475 O O . VAL A 1 194 ? 8.819 5.780 -15.416 1.00 94.25 194 VAL A O 1
ATOM 1478 N N . GLN A 1 195 ? 8.474 6.596 -17.482 1.00 93.31 195 GLN A N 1
ATOM 1479 C CA . GLN A 1 195 ? 7.199 7.252 -17.163 1.00 93.31 195 GLN A CA 1
ATOM 1480 C C . GLN A 1 195 ? 6.153 6.253 -16.657 1.00 93.31 195 GLN A C 1
ATOM 1482 O O . GLN A 1 195 ? 5.517 6.481 -15.625 1.00 93.31 195 GLN A O 1
ATOM 1487 N N . HIS A 1 196 ? 6.016 5.109 -17.330 1.00 94.38 196 HIS A N 1
ATOM 1488 C CA . HIS A 1 196 ? 5.114 4.046 -16.900 1.00 94.38 196 HIS A CA 1
ATOM 1489 C C . HIS A 1 196 ? 5.498 3.502 -15.514 1.00 94.38 196 HIS A C 1
ATOM 1491 O O . HIS A 1 196 ? 4.637 3.361 -14.643 1.00 94.38 196 HIS A O 1
ATOM 1497 N N . LYS A 1 197 ? 6.788 3.244 -15.258 1.00 94.06 197 LYS A N 1
ATOM 1498 C CA . LYS A 1 197 ? 7.268 2.803 -13.938 1.00 94.06 197 LYS A CA 1
ATOM 1499 C C . LYS A 1 197 ? 6.993 3.841 -12.852 1.00 94.06 197 LYS A C 1
ATOM 1501 O O . LYS A 1 197 ? 6.501 3.469 -11.787 1.00 94.06 197 LYS A O 1
ATOM 1506 N N . ALA A 1 198 ? 7.227 5.122 -13.126 1.00 92.38 198 ALA A N 1
ATOM 1507 C CA . ALA A 1 198 ? 6.897 6.207 -12.206 1.00 92.38 198 ALA A CA 1
ATOM 1508 C C . ALA A 1 198 ? 5.389 6.252 -11.900 1.00 92.38 198 ALA A C 1
ATOM 1510 O O . ALA A 1 198 ? 4.994 6.375 -10.738 1.00 92.38 198 ALA A O 1
ATOM 1511 N N . GLN A 1 199 ? 4.536 6.073 -12.913 1.00 95.06 199 GLN A N 1
ATOM 1512 C CA . GLN A 1 199 ? 3.083 6.028 -12.745 1.00 95.06 199 GLN A CA 1
ATOM 1513 C C . GLN A 1 199 ? 2.626 4.830 -11.900 1.00 95.06 199 GLN A C 1
ATOM 1515 O O . GLN A 1 199 ? 1.797 5.004 -11.004 1.00 95.06 199 GLN A O 1
ATOM 1520 N N . VAL A 1 200 ? 3.176 3.636 -12.134 1.00 94.88 200 VAL A N 1
ATOM 1521 C CA . VAL A 1 200 ? 2.871 2.435 -11.334 1.00 94.88 200 VAL A CA 1
ATOM 1522 C C . VAL A 1 200 ? 3.276 2.637 -9.874 1.00 94.88 200 VAL A C 1
ATOM 1524 O O . VAL A 1 200 ? 2.496 2.342 -8.965 1.00 94.88 200 VAL A O 1
ATOM 1527 N N . THR A 1 201 ? 4.464 3.194 -9.628 1.00 93.25 201 THR A N 1
ATOM 1528 C CA . THR A 1 201 ? 4.927 3.504 -8.269 1.00 93.25 201 THR A CA 1
ATOM 1529 C C . THR A 1 201 ? 4.021 4.531 -7.594 1.00 93.25 201 THR A C 1
ATOM 1531 O O . THR A 1 201 ? 3.596 4.313 -6.458 1.00 93.25 201 THR A O 1
ATOM 1534 N N . LYS A 1 202 ? 3.639 5.602 -8.303 1.00 95.56 202 LYS A N 1
ATOM 1535 C CA . LYS A 1 202 ? 2.683 6.603 -7.806 1.00 95.56 202 LYS A CA 1
ATOM 1536 C C . LYS A 1 202 ? 1.353 5.958 -7.410 1.00 95.56 202 LYS A C 1
ATOM 1538 O O . LYS A 1 202 ? 0.873 6.201 -6.308 1.00 95.56 202 LYS A O 1
ATOM 1543 N N . GLN A 1 203 ? 0.794 5.090 -8.255 1.00 96.00 203 GLN A N 1
ATOM 1544 C CA . GLN A 1 203 ? -0.445 4.364 -7.950 1.00 96.00 203 GLN A CA 1
ATOM 1545 C C . GLN A 1 203 ? -0.302 3.469 -6.712 1.00 96.00 203 GLN A C 1
ATOM 1547 O O . GLN A 1 203 ? -1.189 3.457 -5.859 1.00 96.00 203 GLN A O 1
ATOM 1552 N N . LYS A 1 204 ? 0.823 2.757 -6.568 1.00 96.25 204 LYS A N 1
ATOM 1553 C CA . LYS A 1 204 ? 1.092 1.917 -5.391 1.00 96.25 204 LYS A CA 1
ATOM 1554 C C . LYS A 1 204 ? 1.139 2.746 -4.105 1.00 96.25 204 LYS A C 1
ATOM 1556 O O . LYS A 1 204 ? 0.534 2.346 -3.111 1.00 96.25 204 LYS A O 1
ATOM 1561 N N . ILE A 1 205 ? 1.803 3.903 -4.135 1.00 95.50 205 ILE A N 1
ATOM 1562 C CA . ILE A 1 205 ? 1.852 4.836 -3.000 1.00 95.50 205 ILE A CA 1
ATOM 1563 C C . ILE A 1 205 ? 0.445 5.348 -2.673 1.00 95.50 205 ILE A C 1
ATOM 1565 O O . ILE A 1 205 ? 0.034 5.286 -1.517 1.00 95.50 205 ILE A O 1
ATOM 1569 N N . THR A 1 206 ? -0.329 5.784 -3.673 1.00 96.12 206 THR A N 1
ATOM 1570 C CA . THR A 1 206 ? -1.714 6.239 -3.469 1.00 96.12 206 THR A CA 1
ATOM 1571 C C . THR A 1 206 ? -2.579 5.159 -2.817 1.00 96.12 206 THR A C 1
ATOM 1573 O O . THR A 1 206 ? -3.267 5.447 -1.840 1.00 96.12 206 THR A O 1
ATOM 1576 N N . ASN A 1 207 ? -2.498 3.913 -3.290 1.00 96.50 207 ASN A N 1
ATOM 1577 C CA . ASN A 1 207 ? -3.254 2.796 -2.719 1.00 96.50 207 ASN A CA 1
ATOM 1578 C C . ASN A 1 207 ? -2.842 2.498 -1.271 1.00 96.50 207 ASN A C 1
ATOM 1580 O O . ASN A 1 207 ? -3.695 2.234 -0.427 1.00 96.50 207 ASN A O 1
ATOM 1584 N N . MET A 1 208 ? -1.544 2.570 -0.964 1.00 94.88 208 MET A N 1
ATOM 1585 C CA . MET A 1 208 ? -1.038 2.364 0.393 1.00 94.88 208 MET A CA 1
ATOM 1586 C C . MET A 1 208 ? -1.532 3.455 1.348 1.00 94.88 208 MET A C 1
ATOM 1588 O O . MET A 1 208 ? -2.055 3.145 2.417 1.00 94.88 208 MET A O 1
ATOM 1592 N N . VAL A 1 209 ? -1.426 4.725 0.946 1.00 96.38 209 VAL A N 1
ATOM 1593 C CA . VAL A 1 209 ? -1.927 5.865 1.729 1.00 96.38 209 VAL A CA 1
ATOM 1594 C C . VAL A 1 209 ? -3.433 5.742 1.955 1.00 96.38 209 VAL A C 1
ATOM 1596 O O . VAL A 1 209 ? -3.908 5.970 3.067 1.00 96.38 209 VAL A O 1
ATOM 1599 N N . GLN A 1 210 ? -4.184 5.340 0.930 1.00 97.38 210 GLN A N 1
ATOM 1600 C CA . GLN A 1 210 ? -5.621 5.119 1.040 1.00 97.38 210 GLN A CA 1
ATOM 1601 C C . GLN A 1 210 ? -5.955 3.993 2.033 1.00 97.38 210 GLN A C 1
ATOM 1603 O O . GLN A 1 210 ? -6.802 4.186 2.903 1.00 97.38 210 GLN A O 1
ATOM 1608 N N . GLY A 1 211 ? -5.233 2.868 1.991 1.00 96.06 211 GLY A N 1
ATOM 1609 C CA . GLY A 1 211 ? -5.413 1.771 2.950 1.00 96.06 211 GLY A CA 1
ATOM 1610 C C . GLY A 1 211 ? -5.109 2.171 4.400 1.00 96.06 211 GLY A C 1
ATOM 1611 O O . GLY A 1 211 ? -5.813 1.754 5.326 1.00 96.06 211 GLY A O 1
ATOM 1612 N N . VAL A 1 212 ? -4.106 3.030 4.617 1.00 97.19 212 VAL A N 1
ATOM 1613 C CA . VAL A 1 212 ? -3.823 3.600 5.946 1.00 97.19 212 VAL A CA 1
ATOM 1614 C C . VAL A 1 212 ? -4.979 4.487 6.407 1.00 97.19 212 VAL A C 1
ATOM 1616 O O . VAL A 1 212 ? -5.458 4.310 7.528 1.00 97.19 212 VAL A O 1
ATOM 1619 N N . LYS A 1 213 ? -5.475 5.389 5.550 1.00 95.88 213 LYS A N 1
ATOM 1620 C CA . LYS A 1 213 ? -6.626 6.253 5.870 1.00 95.88 213 LYS A CA 1
ATOM 1621 C C . LYS A 1 213 ? -7.859 5.436 6.249 1.00 95.88 213 LYS A C 1
ATOM 1623 O O . LYS A 1 213 ? -8.461 5.693 7.286 1.00 95.88 213 LYS A O 1
ATOM 1628 N N . GLU A 1 214 ? -8.190 4.415 5.465 1.00 97.75 214 GLU A N 1
ATOM 1629 C CA . GLU A 1 214 ? -9.324 3.525 5.739 1.00 97.75 214 GLU A CA 1
ATOM 1630 C C . GLU A 1 214 ? -9.169 2.785 7.069 1.00 97.75 214 GLU A C 1
ATOM 1632 O O . GLU A 1 214 ? -10.127 2.671 7.834 1.00 97.75 214 GLU A O 1
ATOM 1637 N N . THR A 1 215 ? -7.955 2.329 7.385 1.00 97.25 215 THR A N 1
ATOM 1638 C CA . THR A 1 215 ? -7.665 1.669 8.663 1.00 97.25 215 THR A CA 1
ATOM 1639 C C . THR A 1 215 ? -7.845 2.623 9.840 1.00 97.25 215 THR A C 1
ATOM 1641 O O . THR A 1 215 ? -8.465 2.242 10.833 1.00 97.25 215 THR A O 1
ATOM 1644 N N . VAL A 1 216 ? -7.351 3.859 9.726 1.00 97.56 216 VAL A N 1
ATOM 1645 C CA . VAL A 1 216 ? -7.521 4.895 10.756 1.00 97.56 216 VAL A CA 1
ATOM 1646 C C . VAL A 1 216 ? -9.001 5.213 10.952 1.00 97.56 216 VAL A C 1
ATOM 1648 O O . VAL A 1 216 ? -9.483 5.150 12.078 1.00 97.56 216 VAL A O 1
ATOM 1651 N N . THR A 1 217 ? -9.750 5.465 9.876 1.00 97.56 217 THR A N 1
ATOM 1652 C CA . THR A 1 217 ? -11.195 5.728 9.954 1.00 97.56 217 THR A CA 1
ATOM 1653 C C . THR A 1 217 ? -11.960 4.550 10.556 1.00 97.56 217 THR A C 1
ATOM 1655 O O . THR A 1 217 ? -12.876 4.750 11.352 1.00 97.56 217 THR A O 1
ATOM 1658 N N . ARG A 1 218 ? -11.599 3.307 10.216 1.00 98.25 218 ARG A N 1
ATOM 1659 C CA . ARG A 1 218 ? -12.215 2.116 10.813 1.00 98.25 218 ARG A CA 1
ATOM 1660 C C . ARG A 1 218 ? -11.966 2.056 12.321 1.00 98.25 218 ARG A C 1
ATOM 1662 O O . ARG A 1 218 ? -12.920 1.876 13.071 1.00 98.25 218 ARG A O 1
ATOM 1669 N N . LEU A 1 219 ? -10.717 2.228 12.757 1.00 97.69 219 LEU A N 1
ATOM 1670 C CA . LEU A 1 219 ? -10.361 2.200 14.179 1.00 97.69 219 LEU A CA 1
ATOM 1671 C C . LEU A 1 219 ? -11.012 3.345 14.960 1.00 97.69 219 LEU A C 1
ATOM 1673 O O . LEU A 1 219 ? -11.460 3.136 16.082 1.00 97.69 219 LEU A O 1
ATOM 1677 N N . ASP A 1 220 ? -11.109 4.534 14.370 1.00 97.50 220 ASP A N 1
ATOM 1678 C CA . ASP A 1 220 ? -11.764 5.679 15.004 1.00 97.50 220 ASP A CA 1
ATOM 1679 C C . ASP A 1 220 ? -13.271 5.439 15.205 1.00 97.50 220 ASP A C 1
ATOM 1681 O O . ASP A 1 220 ? -13.828 5.701 16.275 1.00 97.50 220 ASP A O 1
ATOM 1685 N N . ASN A 1 221 ? -13.923 4.821 14.214 1.00 97.88 221 ASN A N 1
ATOM 1686 C CA . ASN A 1 221 ? -15.314 4.385 14.328 1.00 97.88 221 ASN A CA 1
ATOM 1687 C C . ASN A 1 221 ? -15.495 3.283 15.386 1.00 97.88 221 ASN A C 1
ATOM 1689 O O . ASN A 1 221 ? -16.435 3.355 16.178 1.00 97.88 221 ASN A O 1
ATOM 1693 N N . GLU A 1 222 ? -14.609 2.283 15.430 1.00 97.75 222 GLU A N 1
ATOM 1694 C CA . GLU A 1 222 ? -14.628 1.219 16.447 1.00 97.75 222 GLU A CA 1
ATOM 1695 C C . GLU A 1 222 ? -14.440 1.792 17.859 1.00 97.75 222 GLU A C 1
ATOM 1697 O O . GLU A 1 222 ? -15.221 1.486 18.761 1.00 97.75 222 GLU A O 1
ATOM 1702 N N . ASN A 1 223 ? -13.470 2.689 18.045 1.00 97.06 223 ASN A N 1
ATOM 1703 C CA . ASN A 1 223 ? -13.238 3.368 19.319 1.00 97.06 223 ASN A CA 1
ATOM 1704 C C . ASN A 1 223 ? -14.453 4.200 19.738 1.00 97.06 223 ASN A C 1
ATOM 1706 O O . ASN A 1 223 ? -14.890 4.126 20.887 1.00 97.06 223 ASN A O 1
ATOM 1710 N N . SER A 1 224 ? -15.043 4.946 18.805 1.00 97.69 224 SER A N 1
ATOM 1711 C CA . SER A 1 224 ? -16.260 5.721 19.057 1.00 97.69 224 SER A CA 1
ATOM 1712 C C . SER A 1 224 ? -17.438 4.830 19.461 1.00 97.69 224 SER A C 1
ATOM 1714 O O . SER A 1 224 ? -18.209 5.192 20.352 1.00 97.69 224 SER A O 1
ATOM 1716 N N . GLN A 1 225 ? -17.589 3.654 18.847 1.00 97.94 225 GLN A N 1
ATOM 1717 C CA . GLN A 1 225 ? -18.616 2.680 19.231 1.00 97.94 225 GLN A CA 1
ATOM 1718 C C . GLN A 1 225 ? -18.369 2.124 20.634 1.00 97.94 225 GLN A C 1
ATOM 1720 O O . GLN A 1 225 ? -19.276 2.171 21.464 1.00 97.94 225 GLN A O 1
ATOM 1725 N N . LEU A 1 226 ? -17.141 1.698 20.937 1.00 97.69 226 LEU A N 1
ATOM 1726 C CA . LEU A 1 226 ? -16.769 1.195 22.263 1.00 97.69 226 LEU A CA 1
ATOM 1727 C C . LEU A 1 226 ? -16.995 2.239 23.362 1.00 97.69 226 LEU A C 1
ATOM 1729 O O . LEU A 1 226 ? -17.512 1.909 24.431 1.00 97.69 226 LEU A O 1
ATOM 1733 N N . LEU A 1 227 ? -16.658 3.505 23.101 1.00 96.88 227 LEU A N 1
ATOM 1734 C CA . LEU A 1 227 ? -16.919 4.603 24.032 1.00 96.88 227 LEU A CA 1
ATOM 1735 C C . LEU A 1 227 ? -18.420 4.797 24.264 1.00 96.88 227 LEU A C 1
ATOM 1737 O O . LEU A 1 227 ? -18.854 4.916 25.410 1.00 96.88 227 LEU A O 1
ATOM 1741 N N . ASN A 1 228 ? -19.227 4.792 23.203 1.00 97.31 228 ASN A N 1
ATOM 1742 C CA . ASN A 1 228 ? -20.679 4.920 23.321 1.00 97.31 228 ASN A CA 1
ATOM 1743 C C . ASN A 1 228 ? -21.306 3.746 24.086 1.00 97.31 228 ASN A C 1
ATOM 1745 O O . ASN A 1 228 ? -22.161 3.961 24.952 1.00 97.31 228 ASN A O 1
ATOM 1749 N N . ASP A 1 229 ? -20.865 2.521 23.808 1.00 97.69 229 ASP A N 1
ATOM 1750 C CA . ASP A 1 229 ? -21.335 1.320 24.495 1.00 97.69 229 ASP A CA 1
ATOM 1751 C C . ASP A 1 229 ? -20.945 1.340 25.977 1.00 97.69 229 ASP A C 1
ATOM 1753 O O . ASP A 1 229 ? -21.808 1.142 26.838 1.00 97.69 229 ASP A O 1
ATOM 1757 N N . GLY A 1 230 ? -19.696 1.698 26.291 1.00 97.62 230 GLY A N 1
ATOM 1758 C CA . GLY A 1 230 ? -19.221 1.852 27.667 1.00 97.62 230 GLY A CA 1
ATOM 1759 C C . GLY A 1 230 ? -19.985 2.932 28.438 1.00 97.62 230 GLY A C 1
ATOM 1760 O O . GLY A 1 230 ? -20.437 2.700 29.562 1.00 97.62 230 GLY A O 1
ATOM 1761 N N . LEU A 1 231 ? -20.227 4.099 27.832 1.00 97.94 231 LEU A N 1
ATOM 1762 C CA . LEU A 1 231 ? -21.032 5.163 28.449 1.00 97.94 231 LEU A CA 1
ATOM 1763 C C . LEU A 1 231 ? -22.482 4.720 28.694 1.00 97.94 231 LEU A C 1
ATOM 1765 O O . LEU A 1 231 ? -23.085 5.060 29.721 1.00 97.94 231 LEU A O 1
ATOM 1769 N N . ARG A 1 232 ? -23.054 3.937 27.776 1.00 97.81 232 ARG A N 1
ATOM 1770 C CA . ARG A 1 232 ? -24.402 3.379 27.926 1.00 97.81 232 ARG A CA 1
ATOM 1771 C C . ARG A 1 232 ? -24.461 2.347 29.052 1.00 97.81 232 ARG A C 1
ATOM 1773 O O . ARG A 1 232 ? -25.425 2.361 29.824 1.00 97.81 232 ARG A O 1
ATOM 1780 N N . GLU A 1 233 ? -23.453 1.490 29.166 1.00 98.19 233 GLU A N 1
ATOM 1781 C CA . GLU A 1 233 ? -23.324 0.515 30.251 1.00 98.19 233 GLU A CA 1
ATOM 1782 C C . GLU A 1 233 ? -23.206 1.208 31.613 1.00 98.19 233 GLU A C 1
ATOM 1784 O O . GLU A 1 233 ? -24.017 0.936 32.503 1.00 98.19 233 GLU A O 1
ATOM 1789 N N . ILE A 1 234 ? -22.312 2.195 31.741 1.00 97.88 234 ILE A N 1
ATOM 1790 C CA . ILE A 1 234 ? -22.144 2.993 32.967 1.00 97.88 234 ILE A CA 1
ATOM 1791 C C . ILE A 1 234 ? -23.471 3.638 33.384 1.00 97.88 234 ILE A C 1
ATOM 1793 O O . ILE A 1 234 ? -23.874 3.560 34.546 1.00 97.88 234 ILE A O 1
ATOM 1797 N N . ASN A 1 235 ? -24.203 4.240 32.444 1.00 97.44 235 ASN A N 1
ATOM 1798 C CA . ASN A 1 235 ? -25.505 4.844 32.736 1.00 97.44 235 ASN A CA 1
ATOM 1799 C C . ASN A 1 235 ? -26.528 3.806 33.239 1.00 97.44 235 ASN A C 1
ATOM 1801 O O . ASN A 1 235 ? -27.284 4.060 34.185 1.00 97.44 235 ASN A O 1
ATOM 1805 N N . ASN A 1 236 ? -26.553 2.618 32.634 1.00 98.00 236 ASN A N 1
ATOM 1806 C CA . ASN A 1 236 ? -27.424 1.530 33.076 1.00 98.00 236 ASN A CA 1
ATOM 1807 C C . ASN A 1 236 ? -27.057 1.046 34.484 1.00 98.00 236 ASN A C 1
ATOM 1809 O O . ASN A 1 236 ? -27.949 0.795 35.302 1.00 98.00 236 ASN A O 1
ATOM 1813 N N . ASP A 1 237 ? -25.770 0.975 34.800 1.00 97.81 237 ASP A N 1
ATOM 1814 C CA . ASP A 1 237 ? -25.287 0.561 36.113 1.00 97.81 237 ASP A CA 1
ATOM 1815 C C . ASP A 1 237 ? -25.548 1.602 37.196 1.00 97.81 237 ASP A C 1
ATOM 1817 O O . ASP A 1 237 ? -26.003 1.235 38.283 1.00 97.81 237 ASP A O 1
ATOM 1821 N N . ILE A 1 238 ? -25.420 2.895 36.889 1.00 97.38 238 ILE A N 1
ATOM 1822 C CA . ILE A 1 238 ? -25.830 3.983 37.790 1.00 97.38 238 ILE A CA 1
ATOM 1823 C C . ILE A 1 238 ? -27.328 3.880 38.113 1.00 97.38 238 ILE A C 1
ATOM 1825 O O . ILE A 1 238 ? -27.731 3.975 39.282 1.00 97.38 238 ILE A O 1
ATOM 1829 N N . LYS A 1 239 ? -28.177 3.635 37.105 1.00 97.69 239 LYS A N 1
ATOM 1830 C CA . LYS A 1 239 ? -29.627 3.451 37.305 1.00 97.69 239 LYS A CA 1
ATOM 1831 C C . LYS A 1 239 ? -29.924 2.224 38.165 1.00 97.69 239 LYS A C 1
ATOM 1833 O O . LYS A 1 239 ? -30.717 2.311 39.108 1.00 97.69 239 LYS A O 1
ATOM 1838 N N . ARG A 1 240 ? -29.264 1.099 37.884 1.00 97.44 240 ARG A N 1
ATOM 1839 C CA . ARG A 1 240 ? -29.418 -0.157 38.631 1.00 97.44 240 ARG A CA 1
ATOM 1840 C C . ARG A 1 240 ? -28.948 -0.012 40.078 1.00 97.44 240 ARG A C 1
ATOM 1842 O O . ARG A 1 240 ? -29.656 -0.427 40.994 1.00 97.44 240 ARG A O 1
ATOM 1849 N N . GLY A 1 241 ? -27.793 0.612 40.294 1.00 97.69 241 GLY A N 1
ATOM 1850 C CA . GLY A 1 241 ? -27.244 0.924 41.613 1.00 97.69 241 GLY A CA 1
ATOM 1851 C C . GLY A 1 241 ? -28.184 1.818 42.418 1.00 97.69 241 GLY A C 1
ATOM 1852 O O . GLY A 1 241 ? -28.505 1.502 43.561 1.00 97.69 241 GLY A O 1
ATOM 1853 N N . SER A 1 242 ? -28.737 2.858 41.790 1.00 96.62 242 SER A N 1
ATOM 1854 C CA . SER A 1 242 ? -29.726 3.749 42.413 1.00 96.62 242 SER A CA 1
ATOM 1855 C C . SER A 1 242 ? -31.008 3.015 42.822 1.00 96.62 242 SER A C 1
ATOM 1857 O O . SER A 1 242 ? -31.558 3.264 43.897 1.00 96.62 242 SER A O 1
ATOM 1859 N N . GLN A 1 243 ? -31.500 2.094 41.988 1.00 97.50 243 GLN A N 1
ATOM 1860 C CA . GLN A 1 243 ? -32.658 1.258 42.320 1.00 97.50 243 GLN A CA 1
ATOM 1861 C C . GLN A 1 243 ? -32.356 0.309 43.485 1.00 97.50 243 GLN A C 1
ATOM 1863 O O . GLN A 1 243 ? -33.143 0.246 44.434 1.00 97.50 243 GLN A O 1
ATOM 1868 N N . LYS A 1 244 ? -31.205 -0.378 43.449 1.00 96.94 244 LYS A N 1
ATOM 1869 C CA . LYS A 1 244 ? -30.748 -1.259 44.533 1.00 96.94 244 LYS A CA 1
ATOM 1870 C C . LYS A 1 244 ? -30.624 -0.490 45.844 1.00 96.94 244 LYS A C 1
ATOM 1872 O O . LYS A 1 244 ? -31.223 -0.900 46.833 1.00 96.94 244 LYS A O 1
ATOM 1877 N N . PHE A 1 245 ? -29.962 0.664 45.835 1.00 97.56 245 PHE A N 1
ATOM 1878 C CA . PHE A 1 245 ? -29.832 1.529 47.006 1.00 97.56 245 PHE A CA 1
ATOM 1879 C C . PHE A 1 245 ? -31.196 1.922 47.585 1.00 97.56 245 PHE A C 1
ATOM 1881 O O . PHE A 1 245 ? -31.452 1.689 48.765 1.00 97.56 245 PHE A O 1
ATOM 1888 N N . LYS A 1 246 ? -32.120 2.426 46.751 1.00 97.25 246 LYS A N 1
ATOM 1889 C CA . LYS A 1 246 ? -33.488 2.764 47.187 1.00 97.25 246 LYS A CA 1
ATOM 1890 C C . LYS A 1 246 ? -34.214 1.559 47.790 1.00 97.25 246 LYS A C 1
ATOM 1892 O O . LYS A 1 246 ? -34.934 1.717 48.775 1.00 97.25 246 LYS A O 1
ATOM 1897 N N . SER A 1 247 ? -34.043 0.368 47.214 1.00 96.31 247 SER A N 1
ATOM 1898 C CA . SER A 1 247 ? -34.638 -0.859 47.750 1.00 96.31 247 SER A CA 1
ATOM 1899 C C . SER A 1 247 ? -34.050 -1.228 49.116 1.00 96.31 247 SER A C 1
ATOM 1901 O O . SER A 1 247 ? -34.815 -1.455 50.051 1.00 96.31 247 SER A O 1
ATOM 1903 N N . SER A 1 248 ? -32.724 -1.168 49.275 1.00 95.56 248 SER A N 1
ATOM 1904 C CA . SER A 1 248 ? -32.035 -1.442 50.538 1.00 95.56 248 SER A CA 1
ATOM 1905 C C . SER A 1 248 ? -32.429 -0.450 51.630 1.00 95.56 248 SER A C 1
ATOM 1907 O O . SER A 1 248 ? -32.752 -0.867 52.739 1.00 95.56 248 SER A O 1
ATOM 1909 N N . VAL A 1 249 ? -32.493 0.849 51.309 1.00 96.44 249 VAL A N 1
ATOM 1910 C CA . VAL A 1 249 ? -32.942 1.893 52.246 1.00 96.44 249 VAL A CA 1
ATOM 1911 C C . VAL A 1 249 ? -34.377 1.633 52.704 1.00 96.44 249 VAL A C 1
ATOM 1913 O O . VAL A 1 249 ? -34.654 1.682 53.899 1.00 96.44 249 VAL A O 1
ATOM 1916 N N . ARG A 1 250 ? -35.299 1.295 51.790 1.00 95.00 250 ARG A N 1
ATOM 1917 C CA . ARG A 1 250 ? -36.685 0.955 52.164 1.00 95.00 250 ARG A CA 1
ATOM 1918 C C . ARG A 1 250 ? -36.760 -0.282 53.054 1.00 95.00 250 ARG A C 1
ATOM 1920 O O . ARG A 1 250 ? -37.552 -0.291 53.990 1.00 95.00 250 ARG A O 1
ATOM 1927 N N . THR A 1 251 ? -35.972 -1.315 52.767 1.00 95.25 251 THR A N 1
ATOM 1928 C CA . THR A 1 251 ? -35.922 -2.530 53.591 1.00 95.25 251 THR A CA 1
ATOM 1929 C C . THR A 1 251 ? -35.407 -2.223 54.994 1.00 95.25 251 THR A C 1
ATOM 1931 O O . THR A 1 251 ? -36.030 -2.643 55.966 1.00 95.25 251 THR A O 1
ATOM 1934 N N . ALA A 1 252 ? -34.339 -1.430 55.112 1.00 93.00 252 ALA A N 1
ATOM 1935 C CA . ALA A 1 252 ? -33.821 -0.989 56.404 1.00 93.00 252 ALA A CA 1
ATOM 1936 C C . ALA A 1 252 ? -34.870 -0.177 57.180 1.00 93.00 252 ALA A C 1
ATOM 1938 O O . ALA A 1 252 ? -35.175 -0.504 58.322 1.00 93.00 252 ALA A O 1
ATOM 1939 N N . LEU A 1 253 ? -35.501 0.817 56.543 1.00 92.19 253 LEU A N 1
ATOM 1940 C CA . LEU A 1 253 ? -36.558 1.619 57.170 1.00 92.19 253 LEU A CA 1
ATOM 1941 C C . LEU A 1 253 ? -37.733 0.763 57.664 1.00 92.19 253 LEU A C 1
ATOM 1943 O O . LEU A 1 253 ? -38.259 1.021 58.741 1.00 92.19 253 LEU A O 1
ATOM 1947 N N . LYS A 1 254 ? -38.123 -0.278 56.916 1.00 91.19 254 LYS A N 1
ATOM 1948 C CA . LYS A 1 254 ? -39.156 -1.231 57.355 1.00 91.19 254 LYS A CA 1
ATOM 1949 C C . LYS A 1 254 ? -38.735 -2.039 58.582 1.00 91.19 254 LYS A C 1
ATOM 1951 O O . LYS A 1 254 ? -39.582 -2.306 59.422 1.00 91.19 254 LYS A O 1
ATOM 1956 N N . ALA A 1 255 ? -37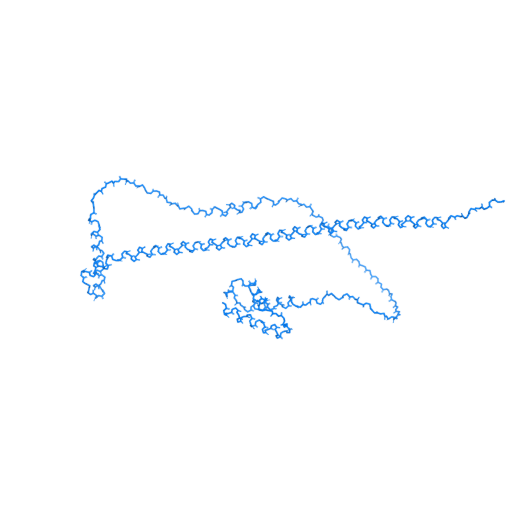.463 -2.421 58.690 1.00 88.81 255 ALA A N 1
ATOM 1957 C CA . ALA A 1 255 ? -36.952 -3.159 59.846 1.00 88.81 255 ALA A CA 1
ATOM 1958 C C . ALA A 1 255 ? -36.922 -2.304 61.126 1.00 88.81 255 ALA A C 1
ATOM 1960 O O . ALA A 1 255 ? -37.092 -2.834 62.219 1.00 88.81 255 ALA A O 1
ATOM 1961 N N . PHE A 1 256 ? -36.742 -0.986 60.987 1.00 86.50 256 PHE A N 1
ATOM 1962 C CA . PHE A 1 256 ? -36.774 -0.034 62.102 1.00 86.50 256 PHE A CA 1
ATOM 1963 C C . PHE A 1 256 ? -38.167 0.542 62.396 1.00 86.50 256 PHE A C 1
ATOM 1965 O O . PHE A 1 256 ? -38.331 1.265 63.378 1.00 86.50 256 PHE A O 1
ATOM 1972 N N . ALA A 1 257 ? -39.178 0.243 61.576 1.00 82.00 257 ALA A N 1
ATOM 1973 C CA . ALA A 1 257 ? -40.546 0.656 61.855 1.00 82.00 257 ALA A CA 1
ATOM 1974 C C . ALA A 1 257 ? -41.077 -0.137 63.059 1.00 82.00 257 ALA A C 1
ATOM 1976 O O . ALA A 1 257 ? -41.276 -1.350 62.980 1.00 82.00 257 ALA A O 1
ATOM 1977 N N . LEU A 1 258 ? -41.288 0.551 64.184 1.00 67.75 258 LEU A N 1
ATOM 1978 C CA . LEU A 1 258 ? -41.879 -0.046 65.379 1.00 67.75 258 LEU A CA 1
ATOM 1979 C C . LEU A 1 258 ? -43.276 -0.605 65.049 1.00 67.75 258 LEU A C 1
ATOM 1981 O O . LEU A 1 258 ? -44.013 0.025 64.281 1.00 67.75 258 LEU A O 1
ATOM 1985 N N . PRO A 1 259 ? -43.675 -1.757 65.625 1.00 68.62 259 PRO A N 1
ATOM 1986 C CA . PRO A 1 259 ? -45.035 -2.250 65.474 1.00 68.62 259 PRO A CA 1
ATOM 1987 C C . PRO A 1 259 ? -46.010 -1.177 65.969 1.00 68.62 259 PRO A C 1
ATOM 1989 O O . PRO A 1 259 ? -45.702 -0.515 66.966 1.00 68.62 259 PRO A O 1
ATOM 1992 N N . PRO A 1 260 ? -47.178 -1.002 65.326 1.00 66.69 260 PRO A N 1
ATOM 1993 C CA . PRO A 1 260 ? -48.176 -0.067 65.820 1.00 66.69 260 PRO A CA 1
ATOM 1994 C C . PRO A 1 260 ? -48.501 -0.444 67.265 1.00 66.69 260 PRO A C 1
ATOM 1996 O O . PRO A 1 260 ? -48.998 -1.541 67.536 1.00 66.69 260 PRO A O 1
ATOM 1999 N N . SER A 1 261 ? -48.150 0.443 68.198 1.00 58.09 261 SER A N 1
ATOM 2000 C CA . SER A 1 261 ? -48.459 0.277 69.610 1.00 58.09 261 SER A CA 1
ATOM 2001 C C . SER A 1 261 ? -49.966 0.098 69.723 1.00 58.09 261 SER A C 1
ATOM 2003 O O . SER A 1 261 ? -50.719 1.011 69.383 1.00 58.09 261 SER A O 1
ATOM 2005 N N . LYS A 1 262 ? -50.417 -1.084 70.154 1.00 54.88 262 LYS A N 1
ATOM 2006 C CA . LYS A 1 262 ? -51.816 -1.300 70.515 1.00 54.88 262 LYS A CA 1
ATOM 2007 C C . LYS A 1 262 ? -52.094 -0.417 71.728 1.00 54.88 262 LYS A C 1
ATOM 2009 O O . LYS A 1 262 ? -51.791 -0.807 72.848 1.00 54.88 262 LYS A O 1
ATOM 2014 N N . THR A 1 263 ? -52.605 0.786 71.495 1.00 51.22 263 THR A N 1
ATOM 2015 C CA . THR A 1 263 ? -53.256 1.589 72.527 1.00 51.22 263 THR A CA 1
ATOM 2016 C C . THR A 1 263 ? -54.583 0.910 72.836 1.00 51.22 263 THR A C 1
ATOM 2018 O O . THR A 1 263 ? -55.522 1.001 72.043 1.00 51.22 263 THR A O 1
ATOM 2021 N N . GLY A 1 264 ? -54.596 0.153 73.930 1.00 44.28 264 GLY A N 1
ATOM 2022 C CA . GLY A 1 264 ? -55.783 -0.328 74.628 1.00 44.28 264 GLY A CA 1
ATOM 2023 C C . GLY A 1 264 ? -55.815 0.294 76.010 1.00 44.28 264 GLY A C 1
ATOM 2024 O O . GLY A 1 264 ? -54.714 0.430 76.590 1.00 44.28 264 GLY A O 1
#

pLDDT: mean 73.19, std 22.51, range [32.25, 98.25]